Protein AF-A0A6P1XYP9-F1 (afdb_monomer)

Mean predicted aligned error: 11.12 Å

Secondary structure (DSSP, 8-state):
-HHHHHHHHHHHHHHHHHHHHHHHHHHHHHHHHHHHHHHHHHHHHHHHHHHHHHHHHHHHHHHHHHHHHHHHTTTTT-S-HHHHHHHHHHHHHHHHHHHHHHHHHHHT----SSS-TT-EEEEEHHHHTS-PPP-EEEE-TTT--EEEE-SS---GGGEEEEEHHHHHHH-GGGGGGGGPPTTEEEEEETTEEEEEE----

Structure (mmCIF, N/CA/C/O backbone):
data_AF-A0A6P1XYP9-F1
#
_entry.id   AF-A0A6P1XYP9-F1
#
loop_
_atom_site.group_PDB
_atom_site.id
_atom_site.type_symbol
_atom_site.label_atom_id
_atom_site.label_alt_id
_atom_site.label_comp_id
_atom_site.label_asym_id
_atom_site.label_entity_id
_atom_site.label_seq_id
_atom_site.pdbx_PDB_ins_code
_atom_site.Cartn_x
_atom_site.Cartn_y
_atom_site.Cartn_z
_atom_site.occupancy
_atom_site.B_iso_or_equiv
_atom_site.auth_seq_id
_atom_site.auth_comp_id
_atom_site.auth_asym_id
_atom_site.auth_atom_id
_atom_site.pdbx_PDB_model_num
ATOM 1 N N . MET A 1 1 ? 52.620 0.095 -45.848 1.00 50.47 1 MET A N 1
ATOM 2 C CA . MET A 1 1 ? 52.666 0.455 -44.409 1.00 50.47 1 MET A CA 1
ATOM 3 C C . MET A 1 1 ? 51.327 0.996 -43.866 1.00 50.47 1 MET A C 1
ATOM 5 O O . MET A 1 1 ? 51.150 1.053 -42.660 1.00 50.47 1 MET A O 1
ATOM 9 N N . THR A 1 2 ? 50.343 1.324 -44.714 1.00 50.78 2 THR A N 1
ATOM 10 C CA . THR A 1 2 ? 49.074 1.978 -44.318 1.00 50.78 2 THR A CA 1
ATOM 11 C C . THR A 1 2 ? 47.997 1.021 -43.772 1.00 50.78 2 THR A C 1
ATOM 13 O O . THR A 1 2 ? 47.199 1.398 -42.918 1.00 50.78 2 THR A O 1
ATOM 16 N N . ILE A 1 3 ? 47.996 -0.247 -44.204 1.00 53.41 3 ILE A N 1
ATOM 17 C CA . ILE A 1 3 ? 46.978 -1.250 -43.816 1.00 53.41 3 ILE A CA 1
ATOM 18 C C . ILE A 1 3 ? 47.150 -1.706 -42.353 1.00 53.41 3 ILE A C 1
ATOM 20 O O . ILE A 1 3 ? 46.168 -1.962 -41.654 1.00 53.41 3 ILE A O 1
ATOM 24 N N . LEU A 1 4 ? 48.394 -1.757 -41.862 1.00 49.75 4 LEU A N 1
ATOM 25 C CA . LEU A 1 4 ? 48.710 -2.166 -40.489 1.00 49.75 4 LEU A CA 1
ATOM 26 C C . LEU A 1 4 ? 48.271 -1.113 -39.455 1.00 49.75 4 LEU A C 1
ATOM 28 O O . LEU A 1 4 ? 47.654 -1.481 -38.457 1.00 49.75 4 LEU A O 1
ATOM 32 N N . CYS A 1 5 ? 48.470 0.185 -39.725 1.00 51.75 5 CYS A N 1
ATOM 33 C CA . CYS A 1 5 ? 48.006 1.264 -38.838 1.00 51.75 5 CYS A CA 1
ATOM 34 C C . CYS A 1 5 ? 46.479 1.291 -38.676 1.00 51.75 5 CYS A C 1
ATOM 36 O O . CYS A 1 5 ? 45.977 1.453 -37.563 1.00 51.75 5 CYS A O 1
ATOM 38 N N . ASN A 1 6 ? 45.725 1.066 -39.758 1.00 53.97 6 ASN A N 1
ATOM 39 C CA . ASN A 1 6 ? 44.259 1.086 -39.701 1.00 53.97 6 ASN A CA 1
ATOM 40 C C . ASN A 1 6 ? 43.683 -0.075 -38.873 1.00 53.97 6 ASN A C 1
ATOM 42 O O . ASN A 1 6 ? 42.698 0.094 -38.152 1.00 53.97 6 ASN A O 1
ATOM 46 N N . LYS A 1 7 ? 44.320 -1.252 -38.920 1.00 58.91 7 LYS A N 1
ATOM 47 C CA . LYS A 1 7 ? 43.884 -2.433 -38.159 1.00 58.91 7 LYS A CA 1
ATOM 48 C C . LYS A 1 7 ? 44.167 -2.292 -36.657 1.00 58.91 7 LYS A C 1
ATOM 50 O O . LYS A 1 7 ? 43.351 -2.717 -35.843 1.00 58.91 7 LYS A O 1
ATOM 55 N N . VAL A 1 8 ? 45.284 -1.654 -36.294 1.00 61.34 8 VAL A N 1
ATOM 56 C CA . VAL A 1 8 ? 45.651 -1.361 -34.895 1.00 61.34 8 VAL A CA 1
ATOM 57 C C . VAL A 1 8 ? 44.737 -0.286 -34.294 1.00 61.34 8 VAL A C 1
ATOM 59 O O . VAL A 1 8 ? 44.255 -0.457 -33.177 1.00 61.34 8 VAL A O 1
ATOM 62 N N . SER A 1 9 ? 44.416 0.768 -35.052 1.00 63.53 9 SER A N 1
ATOM 63 C CA . SER A 1 9 ? 43.477 1.817 -34.623 1.00 63.53 9 SER A CA 1
ATOM 64 C C . SER A 1 9 ? 42.073 1.263 -34.342 1.00 63.53 9 SER A C 1
ATOM 66 O O . SER A 1 9 ? 41.508 1.502 -33.273 1.00 63.53 9 SER A O 1
ATOM 68 N N . LYS A 1 10 ? 41.542 0.426 -35.245 1.00 63.94 10 LYS A N 1
ATOM 69 C CA . LYS A 1 10 ? 40.215 -0.191 -35.091 1.00 63.94 10 LYS A CA 1
ATOM 70 C C . LYS A 1 10 ? 40.142 -1.132 -33.879 1.00 63.94 10 LYS A C 1
ATOM 72 O O . LYS A 1 10 ? 39.214 -1.034 -33.087 1.00 63.94 10 LYS A O 1
ATOM 77 N N . LYS A 1 11 ? 41.179 -1.952 -33.657 1.00 70.62 11 LYS A N 1
ATOM 78 C CA . LYS A 1 11 ? 41.275 -2.845 -32.486 1.00 70.62 11 LYS A CA 1
ATOM 79 C C . LYS A 1 11 ? 41.291 -2.078 -31.154 1.00 70.62 11 LYS A C 1
ATOM 81 O O . LYS A 1 11 ? 40.675 -2.521 -30.188 1.00 70.62 11 LYS A O 1
ATOM 86 N N . ASN A 1 12 ? 41.964 -0.928 -31.103 1.00 66.50 12 ASN A N 1
ATOM 87 C CA . ASN A 1 12 ? 42.017 -0.087 -29.904 1.00 66.50 12 ASN A CA 1
ATOM 88 C C . ASN A 1 12 ? 40.685 0.635 -29.632 1.00 66.50 12 ASN A C 1
ATOM 90 O O . ASN A 1 12 ? 40.291 0.770 -28.473 1.00 66.50 12 ASN A O 1
ATOM 94 N N . LEU A 1 13 ? 39.969 1.053 -30.682 1.00 66.19 13 LEU A N 1
ATOM 95 C CA . LEU A 1 13 ? 38.613 1.605 -30.578 1.00 66.19 13 LEU A CA 1
ATOM 96 C C . LEU A 1 13 ? 37.616 0.562 -30.054 1.00 66.19 13 LEU A C 1
ATOM 98 O O . LEU A 1 13 ? 36.849 0.860 -29.139 1.00 66.19 13 LEU A O 1
ATOM 102 N N . ASP A 1 14 ? 37.677 -0.668 -30.565 1.00 72.19 14 ASP A N 1
ATOM 103 C CA . ASP A 1 14 ? 36.807 -1.766 -30.130 1.00 72.19 14 ASP A CA 1
ATOM 104 C C . ASP A 1 14 ? 37.090 -2.177 -28.673 1.00 72.19 14 ASP A C 1
ATOM 106 O O . ASP A 1 14 ? 36.162 -2.393 -27.891 1.00 72.19 14 ASP A O 1
ATOM 110 N N . ALA A 1 15 ? 38.364 -2.206 -28.264 1.00 68.62 15 ALA A N 1
ATOM 111 C CA . ALA A 1 15 ? 38.761 -2.481 -26.882 1.00 68.62 15 ALA A CA 1
ATOM 112 C C . ALA A 1 15 ? 38.300 -1.382 -25.909 1.00 68.62 15 ALA A C 1
ATOM 114 O O . ALA A 1 15 ? 37.761 -1.695 -24.847 1.00 68.62 15 ALA A O 1
ATOM 115 N N . ARG A 1 16 ? 38.440 -0.103 -26.289 1.00 63.28 16 ARG A N 1
ATOM 116 C CA . ARG A 1 16 ? 37.972 1.043 -25.489 1.00 63.28 16 ARG A CA 1
ATOM 117 C C . ARG A 1 16 ? 36.443 1.084 -25.391 1.00 63.28 16 ARG A C 1
ATOM 119 O O . ARG A 1 16 ? 35.897 1.407 -24.340 1.00 63.28 16 ARG A O 1
ATOM 126 N N . LYS A 1 17 ? 35.732 0.717 -26.462 1.00 62.69 17 LYS A N 1
ATOM 127 C CA . LYS A 1 17 ? 34.270 0.579 -26.445 1.00 62.69 17 LYS A CA 1
ATOM 128 C C . LYS A 1 17 ? 33.840 -0.535 -25.488 1.00 62.69 17 LYS A C 1
ATOM 130 O O . LYS A 1 17 ? 32.949 -0.316 -24.675 1.00 62.69 17 LYS A O 1
ATOM 135 N N . LYS A 1 18 ? 34.514 -1.688 -25.521 1.00 66.44 18 LYS A N 1
ATOM 136 C CA . LYS A 1 18 ? 34.225 -2.825 -24.635 1.00 66.44 18 LYS A CA 1
ATOM 137 C C . LYS A 1 18 ? 34.507 -2.514 -23.161 1.00 66.44 18 LYS A C 1
ATOM 139 O O . LYS A 1 18 ? 33.677 -2.842 -22.322 1.00 66.44 18 LYS A O 1
ATOM 144 N N . SER A 1 19 ? 35.608 -1.824 -22.847 1.00 61.50 19 SER A N 1
ATOM 145 C CA . SER A 1 19 ? 35.910 -1.398 -21.471 1.00 61.50 19 SER A CA 1
ATOM 146 C C . SER A 1 19 ? 34.909 -0.371 -20.938 1.00 61.50 19 SER A C 1
ATOM 148 O O . SER A 1 19 ? 34.538 -0.426 -19.771 1.00 61.50 19 SER A O 1
ATOM 150 N N . ASN A 1 20 ? 34.447 0.555 -21.786 1.00 59.06 20 ASN A N 1
ATOM 151 C CA . ASN A 1 20 ? 33.443 1.547 -21.399 1.00 59.06 20 ASN A CA 1
ATOM 152 C C . ASN A 1 20 ? 32.071 0.908 -21.161 1.00 59.06 20 ASN A C 1
ATOM 154 O O . ASN A 1 20 ? 31.405 1.272 -20.198 1.00 59.06 20 ASN A O 1
ATOM 158 N N . ILE A 1 21 ? 31.669 -0.055 -21.996 1.00 67.12 21 ILE A N 1
ATOM 159 C CA . ILE A 1 21 ? 30.446 -0.844 -21.790 1.00 67.12 21 ILE A CA 1
ATOM 160 C C . ILE A 1 21 ? 30.542 -1.608 -20.467 1.00 67.12 21 ILE A C 1
ATOM 162 O O . ILE A 1 21 ? 29.691 -1.424 -19.610 1.00 67.12 21 ILE A O 1
ATOM 166 N N . GLN A 1 22 ? 31.638 -2.333 -20.235 1.00 61.81 22 GLN A N 1
ATOM 167 C CA . GLN A 1 22 ? 31.838 -3.104 -19.006 1.00 61.81 22 GLN A CA 1
ATOM 168 C C . GLN A 1 22 ? 31.819 -2.227 -17.741 1.00 61.81 22 GLN A C 1
ATOM 170 O O . GLN A 1 22 ? 31.184 -2.588 -16.757 1.00 61.81 22 GLN A O 1
ATOM 175 N N . LYS A 1 23 ? 32.432 -1.037 -17.790 1.00 55.78 23 LYS A N 1
ATOM 176 C CA . LYS A 1 23 ? 32.408 -0.071 -16.680 1.00 55.78 23 LYS A CA 1
ATOM 177 C C . LYS A 1 23 ? 31.020 0.542 -16.452 1.00 55.78 23 LYS A C 1
ATOM 179 O O . LYS A 1 23 ? 30.660 0.845 -15.320 1.00 55.78 23 LYS A O 1
ATOM 184 N N . THR A 1 24 ? 30.247 0.736 -17.520 1.00 60.09 24 THR A N 1
ATOM 185 C CA . THR A 1 24 ? 28.865 1.233 -17.436 1.00 60.09 24 THR A CA 1
ATOM 186 C C . THR A 1 24 ? 27.935 0.150 -16.889 1.00 60.09 24 THR A C 1
ATOM 188 O O . THR A 1 24 ? 27.079 0.440 -16.058 1.00 60.09 24 THR A O 1
ATOM 191 N N . ASP A 1 25 ? 28.135 -1.103 -17.291 1.00 61.47 25 ASP A N 1
ATOM 192 C CA . ASP A 1 25 ? 27.368 -2.245 -16.801 1.00 61.47 25 ASP A CA 1
ATOM 193 C C . ASP A 1 25 ? 27.624 -2.478 -15.309 1.00 61.47 25 ASP A C 1
ATOM 195 O O . ASP A 1 25 ? 26.664 -2.574 -14.553 1.00 61.47 25 ASP A O 1
ATOM 199 N N . GLU A 1 26 ? 28.883 -2.438 -14.864 1.00 60.81 26 GLU A N 1
ATOM 200 C CA . GLU A 1 26 ? 29.267 -2.569 -13.451 1.00 60.81 26 GLU A CA 1
ATOM 201 C C . GLU A 1 26 ? 28.709 -1.420 -12.592 1.00 60.81 26 GLU A C 1
ATOM 203 O O . GLU A 1 26 ? 28.069 -1.674 -11.574 1.00 60.81 26 GLU A O 1
ATOM 208 N N . PHE A 1 27 ? 28.814 -0.165 -13.056 1.00 59.25 27 PHE A N 1
ATOM 209 C CA . PHE A 1 27 ? 28.214 0.989 -12.372 1.00 59.25 27 PHE A CA 1
ATOM 210 C C . PHE A 1 27 ? 26.682 0.905 -12.313 1.00 59.25 27 PHE A C 1
ATOM 212 O O . PHE A 1 27 ? 26.071 1.239 -11.300 1.00 59.25 27 PHE A O 1
ATOM 219 N N . THR A 1 28 ? 26.018 0.468 -13.387 1.00 69.75 28 THR A N 1
ATOM 220 C CA . THR A 1 28 ? 24.557 0.301 -13.349 1.00 69.75 28 THR A CA 1
ATOM 221 C C . THR A 1 28 ? 24.139 -0.872 -12.470 1.00 69.75 28 THR A C 1
ATOM 223 O O . THR A 1 28 ? 23.118 -0.763 -11.801 1.00 69.75 28 THR A O 1
ATOM 226 N N . HIS A 1 29 ? 24.920 -1.951 -12.417 1.00 67.62 29 HIS A N 1
ATOM 227 C CA . HIS A 1 29 ? 24.644 -3.108 -11.571 1.00 67.62 29 HIS A CA 1
ATOM 228 C C . HIS A 1 29 ? 24.763 -2.767 -10.082 1.00 67.62 29 HIS A C 1
ATOM 230 O O . HIS A 1 29 ? 23.820 -3.013 -9.334 1.00 67.62 29 HIS A O 1
ATOM 236 N N . GLU A 1 30 ? 25.847 -2.095 -9.679 1.00 71.94 30 GLU A N 1
ATOM 237 C CA . GLU A 1 30 ? 26.051 -1.625 -8.302 1.00 71.94 30 GLU A CA 1
ATOM 238 C C . GLU A 1 30 ? 24.914 -0.692 -7.854 1.00 71.94 30 GLU A C 1
ATOM 240 O O . GLU A 1 30 ? 24.346 -0.847 -6.772 1.00 71.94 30 GLU A O 1
ATOM 245 N N . ASN A 1 31 ? 24.490 0.229 -8.725 1.00 80.50 31 ASN A N 1
ATOM 246 C CA . ASN A 1 31 ? 23.363 1.112 -8.427 1.00 80.50 31 ASN A CA 1
ATOM 247 C C . ASN A 1 31 ? 22.037 0.347 -8.273 1.00 80.50 31 ASN A C 1
ATOM 249 O O . ASN A 1 31 ? 21.258 0.659 -7.373 1.00 80.50 31 ASN A O 1
ATOM 253 N N . ILE A 1 32 ? 21.769 -0.664 -9.107 1.00 87.12 32 ILE A N 1
ATOM 254 C CA . ILE A 1 32 ? 20.546 -1.482 -9.017 1.00 87.12 32 ILE A CA 1
ATOM 255 C C . ILE A 1 32 ? 20.485 -2.238 -7.692 1.00 87.12 32 ILE A C 1
ATOM 257 O O . ILE A 1 32 ? 19.435 -2.239 -7.048 1.00 87.12 32 ILE A O 1
ATOM 261 N N . GLU A 1 33 ? 21.594 -2.836 -7.255 1.00 88.44 33 GLU A N 1
ATOM 262 C CA . GLU A 1 33 ? 21.660 -3.532 -5.967 1.00 88.44 33 GLU A CA 1
ATOM 263 C C . GLU A 1 33 ? 21.360 -2.588 -4.796 1.00 88.44 33 GLU A C 1
ATOM 265 O O . GLU A 1 33 ? 20.615 -2.949 -3.879 1.00 88.44 33 GLU A O 1
ATOM 270 N N . ILE A 1 34 ? 21.864 -1.349 -4.850 1.00 89.75 34 ILE A N 1
ATOM 271 C CA . ILE A 1 34 ? 21.567 -0.317 -3.849 1.00 89.75 34 ILE A CA 1
ATOM 272 C C . ILE A 1 34 ? 20.070 0.009 -3.838 1.00 89.75 34 ILE A C 1
ATOM 274 O O . ILE A 1 34 ? 19.458 0.011 -2.764 1.00 89.75 34 ILE A O 1
ATOM 278 N N . TYR A 1 35 ? 19.456 0.247 -5.002 1.00 90.94 35 TYR A N 1
ATOM 279 C CA . TYR A 1 35 ? 18.014 0.505 -5.091 1.00 90.94 35 TYR A CA 1
ATOM 280 C C . TYR A 1 35 ? 17.194 -0.683 -4.590 1.00 90.94 35 TYR A C 1
ATOM 282 O O . TYR A 1 35 ? 16.218 -0.487 -3.866 1.00 90.94 35 TYR A O 1
ATOM 290 N N . GLU A 1 36 ? 17.591 -1.914 -4.910 1.00 93.19 36 GLU A N 1
ATOM 291 C CA . GLU A 1 36 ? 16.907 -3.121 -4.453 1.00 93.19 36 GLU A CA 1
ATOM 292 C C . GLU A 1 36 ? 17.000 -3.272 -2.929 1.00 93.19 36 GLU A C 1
ATOM 294 O O . GLU A 1 36 ? 15.995 -3.538 -2.255 1.00 93.19 36 GLU A O 1
ATOM 299 N N . MET A 1 37 ? 18.189 -3.066 -2.359 1.00 93.25 37 MET A N 1
ATOM 300 C CA . MET A 1 37 ? 18.405 -3.094 -0.915 1.00 93.25 37 MET A CA 1
ATOM 301 C C . MET A 1 37 ? 17.562 -2.023 -0.215 1.00 93.25 37 MET A C 1
ATOM 303 O O . MET A 1 37 ? 16.872 -2.314 0.770 1.00 93.25 37 MET A O 1
ATOM 307 N N . LEU A 1 38 ? 17.578 -0.795 -0.739 1.00 94.44 38 LEU A N 1
ATOM 308 C CA . LEU A 1 38 ? 16.847 0.337 -0.182 1.00 94.44 38 LEU A CA 1
ATOM 309 C C . LEU A 1 38 ? 15.332 0.112 -0.278 1.00 94.44 38 LEU A C 1
ATOM 311 O O . LEU A 1 38 ? 14.632 0.278 0.725 1.00 94.44 38 LEU A O 1
ATOM 315 N N . LEU A 1 39 ? 14.836 -0.380 -1.418 1.00 94.94 39 LEU A N 1
ATOM 316 C CA . LEU A 1 39 ? 13.426 -0.715 -1.629 1.00 94.94 39 LEU A CA 1
ATOM 317 C C . LEU A 1 39 ? 12.940 -1.744 -0.618 1.00 94.94 39 LEU A C 1
ATOM 319 O O . LEU A 1 39 ? 11.910 -1.559 0.032 1.00 94.94 39 LEU A O 1
ATOM 323 N N . ASN A 1 40 ? 13.689 -2.831 -0.454 1.00 95.69 40 ASN A N 1
ATOM 324 C CA . ASN A 1 40 ? 13.320 -3.900 0.462 1.00 95.69 40 ASN A CA 1
ATOM 325 C C . ASN A 1 40 ? 13.357 -3.449 1.929 1.00 95.69 40 ASN A C 1
ATOM 327 O O . ASN A 1 40 ? 12.489 -3.852 2.713 1.00 95.69 40 ASN A O 1
ATOM 331 N N . ASN A 1 41 ? 14.311 -2.594 2.308 1.00 95.06 41 ASN A N 1
ATOM 332 C CA . ASN A 1 41 ? 14.379 -2.029 3.654 1.00 95.06 41 ASN A CA 1
ATOM 333 C C . ASN A 1 41 ? 13.191 -1.093 3.933 1.00 95.06 41 ASN A C 1
ATOM 335 O O . ASN A 1 41 ? 12.470 -1.281 4.918 1.00 95.06 41 ASN A O 1
ATOM 339 N N . LEU A 1 42 ? 12.909 -0.153 3.024 1.00 94.12 42 LEU A N 1
ATOM 340 C CA . LEU A 1 42 ? 11.749 0.735 3.132 1.00 94.12 42 LEU A CA 1
ATOM 341 C C . LEU A 1 42 ? 10.439 -0.051 3.169 1.00 94.12 42 LEU A C 1
ATOM 343 O O . LEU A 1 42 ? 9.585 0.213 4.012 1.00 94.12 42 LEU A O 1
ATOM 347 N N . TRP A 1 43 ? 10.294 -1.067 2.322 1.00 94.31 43 TRP A N 1
ATOM 348 C CA . TRP A 1 43 ? 9.124 -1.939 2.300 1.00 94.31 43 TRP A CA 1
ATOM 349 C C . TRP A 1 43 ? 8.918 -2.675 3.630 1.00 94.31 43 TRP A C 1
ATOM 351 O O . TRP A 1 43 ? 7.793 -2.767 4.130 1.00 94.31 43 TRP A O 1
ATOM 361 N N . LYS A 1 44 ? 9.997 -3.180 4.242 1.00 94.12 44 LYS A N 1
ATOM 362 C CA . LYS A 1 44 ? 9.951 -3.810 5.569 1.00 94.12 44 LYS A CA 1
ATOM 363 C C . LYS A 1 44 ? 9.532 -2.807 6.644 1.00 94.12 44 LYS A C 1
ATOM 365 O O . LYS A 1 44 ? 8.684 -3.138 7.472 1.00 94.12 44 LYS A O 1
ATOM 370 N N . ASN A 1 45 ? 10.084 -1.596 6.626 1.00 90.94 45 ASN A N 1
ATOM 371 C CA . ASN A 1 45 ? 9.731 -0.537 7.574 1.00 90.94 45 ASN A CA 1
ATOM 372 C C . ASN A 1 45 ? 8.266 -0.132 7.433 1.00 90.94 45 ASN A C 1
ATOM 374 O O . ASN A 1 45 ? 7.522 -0.198 8.408 1.00 90.94 45 ASN A O 1
ATOM 378 N N . LYS A 1 46 ? 7.820 0.131 6.205 1.00 90.31 46 LYS A N 1
ATOM 379 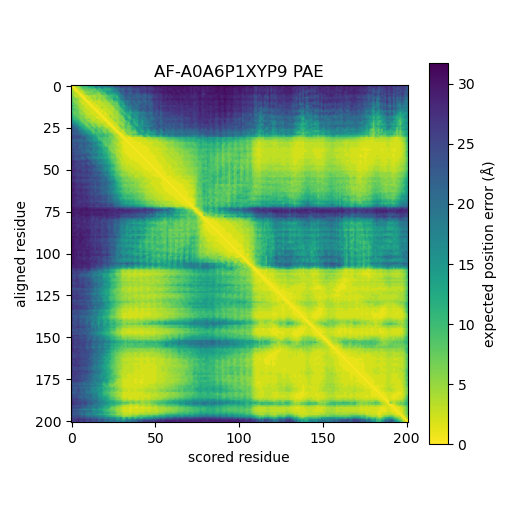C CA . LYS A 1 46 ? 6.440 0.514 5.906 1.00 90.31 46 LYS A CA 1
ATOM 380 C C . LYS A 1 46 ? 5.433 -0.556 6.317 1.00 90.31 46 LYS A C 1
ATOM 382 O O . LYS A 1 46 ? 4.376 -0.240 6.852 1.00 90.31 46 LYS A O 1
ATOM 387 N N . LYS A 1 47 ? 5.764 -1.838 6.127 1.00 91.38 47 LYS A N 1
ATOM 388 C CA . LYS A 1 47 ? 4.952 -2.954 6.636 1.00 91.38 47 LYS A CA 1
ATOM 389 C C . LYS A 1 47 ? 4.825 -2.939 8.157 1.00 91.38 47 LYS A C 1
ATOM 391 O O . LYS A 1 47 ? 3.731 -3.194 8.651 1.00 91.38 47 LYS A O 1
ATOM 396 N N . ARG A 1 48 ? 5.915 -2.666 8.886 1.00 87.69 48 ARG A N 1
ATOM 397 C CA . ARG A 1 48 ? 5.886 -2.554 10.354 1.00 87.69 48 ARG A CA 1
ATOM 398 C C . ARG A 1 48 ? 5.019 -1.382 10.794 1.00 87.69 48 ARG A C 1
ATOM 400 O O . ARG A 1 48 ? 4.140 -1.585 11.616 1.00 87.69 48 ARG A O 1
ATOM 407 N N . GLU A 1 49 ? 5.202 -0.208 10.195 1.00 85.88 49 GLU A N 1
ATOM 408 C CA . GLU A 1 49 ? 4.377 0.978 10.465 1.00 85.88 49 GLU A CA 1
ATOM 409 C C . GLU A 1 49 ? 2.888 0.697 10.231 1.00 85.88 49 GLU A C 1
ATOM 411 O O . GLU A 1 49 ? 2.056 0.944 11.100 1.00 85.88 49 GLU A O 1
ATOM 416 N N . TYR A 1 50 ? 2.551 0.113 9.080 1.00 85.94 50 TYR A N 1
ATOM 417 C CA . TYR A 1 50 ? 1.171 -0.211 8.727 1.00 85.94 50 TYR A CA 1
ATOM 418 C C . TYR A 1 50 ? 0.560 -1.281 9.639 1.00 85.94 50 TYR A C 1
ATOM 420 O O . TYR A 1 50 ? -0.621 -1.211 9.977 1.00 85.94 50 TYR A O 1
ATOM 428 N N . PHE A 1 51 ? 1.352 -2.273 10.055 1.00 86.06 51 PHE A N 1
ATOM 429 C CA . PHE A 1 51 ? 0.917 -3.268 11.031 1.00 86.06 51 PHE A CA 1
ATOM 430 C C . PHE A 1 51 ? 0.646 -2.625 12.394 1.00 86.06 51 PHE A C 1
ATOM 432 O O . PHE A 1 51 ? -0.435 -2.829 12.943 1.00 86.06 51 PHE A O 1
ATOM 439 N N . SER A 1 52 ? 1.572 -1.803 12.898 1.00 80.81 52 SER A N 1
ATOM 440 C CA . SER A 1 52 ? 1.400 -1.062 14.151 1.00 80.81 52 SER A CA 1
ATOM 441 C C . SER A 1 52 ? 0.145 -0.194 14.122 1.00 80.81 52 SER A C 1
ATOM 443 O O . SER A 1 52 ? -0.630 -0.220 15.073 1.00 80.81 52 SER A O 1
ATOM 445 N N . TYR A 1 53 ? -0.108 0.49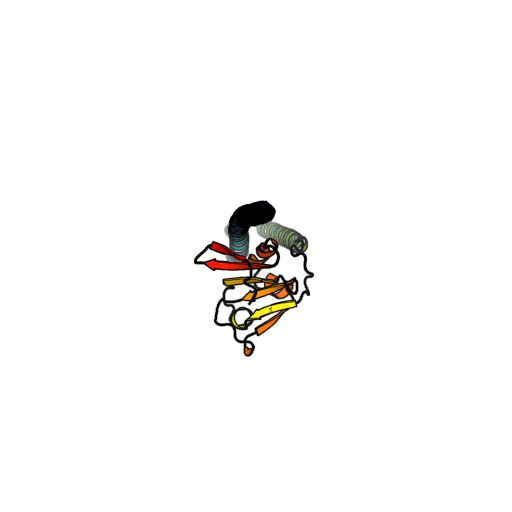2 13.005 1.00 81.06 53 TYR A N 1
ATOM 446 C CA . TYR A 1 53 ? -1.323 1.280 12.801 1.00 81.06 53 TYR A CA 1
ATOM 447 C C . TYR A 1 53 ? -2.606 0.433 12.854 1.00 81.06 53 TYR A C 1
ATOM 449 O O . TYR A 1 53 ? -3.578 0.795 13.519 1.00 81.06 53 TYR A O 1
ATOM 457 N N . LYS A 1 54 ? -2.627 -0.728 12.190 1.00 80.50 54 LYS A N 1
ATOM 458 C CA . LYS A 1 54 ? -3.793 -1.620 12.258 1.00 80.50 54 LYS A CA 1
ATOM 459 C C . LYS A 1 54 ? -4.034 -2.131 13.673 1.00 80.50 54 LYS A C 1
ATOM 461 O O . LYS A 1 54 ? -5.177 -2.153 14.115 1.00 80.50 54 LYS A O 1
ATOM 466 N N . VAL A 1 55 ? -2.978 -2.515 14.388 1.00 81.50 55 VAL A N 1
ATOM 467 C CA . VAL A 1 55 ? -3.080 -2.990 15.775 1.00 81.50 55 VAL A CA 1
ATOM 468 C C . VAL A 1 55 ? -3.573 -1.883 16.704 1.00 81.50 55 VAL A C 1
ATOM 470 O O . VAL A 1 55 ? -4.444 -2.144 17.531 1.00 81.50 55 VAL A O 1
ATOM 473 N N . SER A 1 56 ? -3.0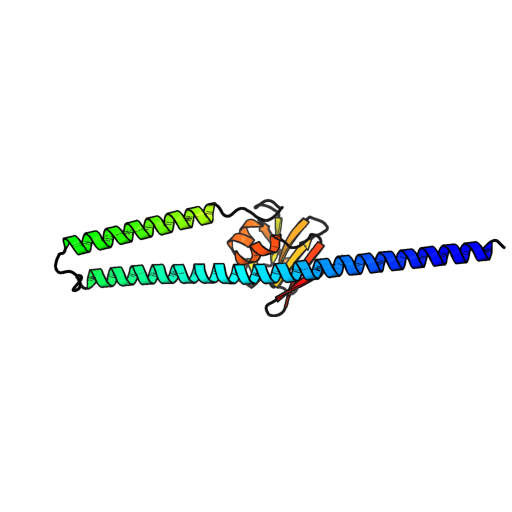91 -0.646 16.547 1.00 77.00 56 SER A N 1
ATOM 474 C CA . SER A 1 56 ? -3.526 0.467 17.396 1.00 77.00 56 SER A CA 1
ATOM 475 C C . SER A 1 56 ? -5.025 0.741 17.279 1.00 77.00 56 SER A C 1
ATOM 477 O O . SER A 1 56 ? -5.657 1.023 18.291 1.00 77.00 56 SER A O 1
ATOM 479 N N . ILE A 1 57 ? -5.622 0.579 16.091 1.00 78.75 57 ILE A N 1
ATOM 480 C CA . ILE A 1 57 ? -7.080 0.707 15.916 1.00 78.75 57 ILE A CA 1
ATOM 481 C C . ILE A 1 57 ? -7.827 -0.329 16.763 1.00 78.75 57 ILE A C 1
ATOM 483 O O . ILE A 1 57 ? -8.760 0.023 17.481 1.00 78.75 57 ILE A O 1
ATOM 487 N N . TYR A 1 58 ? -7.406 -1.596 16.731 1.00 82.00 58 TYR A N 1
ATOM 488 C CA . TYR A 1 58 ? -8.050 -2.638 17.535 1.00 82.00 58 TYR A CA 1
ATOM 489 C C . TYR A 1 58 ? -7.889 -2.390 19.037 1.00 82.00 58 TYR A C 1
ATOM 491 O O . TYR A 1 58 ? -8.845 -2.579 19.785 1.00 82.00 58 TYR A O 1
ATOM 499 N N . LEU A 1 59 ? -6.720 -1.918 19.482 1.00 78.25 59 LEU A N 1
ATOM 500 C CA . LEU A 1 59 ? -6.498 -1.549 20.884 1.00 78.25 59 LEU A CA 1
ATOM 501 C C . LEU A 1 59 ? -7.418 -0.405 21.325 1.00 78.25 59 LEU A C 1
ATOM 503 O O . LEU A 1 59 ? -7.980 -0.474 22.415 1.00 78.25 59 LEU A O 1
ATOM 507 N N . ILE A 1 60 ? -7.627 0.599 20.469 1.00 81.31 60 ILE A N 1
ATOM 508 C CA . ILE A 1 60 ? -8.573 1.696 20.720 1.00 81.31 60 ILE A CA 1
ATOM 509 C C . ILE A 1 60 ? -10.006 1.160 20.849 1.00 81.31 60 ILE A C 1
ATOM 511 O O . ILE A 1 60 ? -10.718 1.528 21.780 1.00 81.31 60 ILE A O 1
ATOM 515 N N . VAL A 1 61 ? -10.430 0.255 19.965 1.00 83.44 61 VAL A N 1
ATOM 516 C CA . VAL A 1 61 ? -11.776 -0.342 20.023 1.00 83.44 61 VAL A CA 1
ATOM 517 C C . VAL A 1 61 ? -11.963 -1.176 21.292 1.00 83.44 61 VAL A C 1
ATOM 519 O O . VAL A 1 61 ? -12.963 -1.014 21.988 1.00 83.44 61 VAL A O 1
ATOM 522 N N . ILE A 1 62 ? -10.993 -2.028 21.638 1.00 83.50 62 ILE A N 1
ATOM 523 C CA . ILE A 1 62 ? -11.013 -2.825 22.876 1.00 83.50 62 ILE A CA 1
ATOM 524 C C . ILE A 1 62 ? -11.095 -1.907 24.095 1.00 83.50 62 ILE A C 1
ATOM 526 O O . ILE A 1 62 ? -11.898 -2.143 24.996 1.00 83.50 62 ILE A O 1
ATOM 530 N N . TYR A 1 63 ? -10.305 -0.838 24.105 1.00 81.94 63 TYR A N 1
ATOM 531 C CA . TYR A 1 63 ? -10.319 0.164 25.159 1.00 81.94 63 TYR A CA 1
ATOM 532 C C . TYR A 1 63 ? -11.710 0.805 25.329 1.00 81.94 63 TYR A C 1
ATOM 534 O O . TYR A 1 63 ? -12.209 0.911 26.452 1.00 81.94 63 TYR A O 1
ATOM 542 N N . VAL A 1 64 ? -12.380 1.174 24.233 1.00 81.62 64 VAL A N 1
ATOM 543 C CA . VAL A 1 64 ? -13.752 1.713 24.271 1.00 81.62 64 VAL A CA 1
ATOM 544 C C . VAL A 1 64 ? -14.741 0.677 24.818 1.00 81.62 64 VAL A C 1
ATOM 546 O O . VAL A 1 64 ? -15.544 1.007 25.689 1.00 81.62 64 VAL A O 1
ATOM 549 N N . ILE A 1 65 ? -14.653 -0.584 24.382 1.00 83.38 65 ILE A N 1
ATOM 550 C CA . ILE A 1 65 ? -15.520 -1.674 24.865 1.00 83.38 65 ILE A CA 1
ATOM 551 C C . ILE A 1 65 ? -15.350 -1.889 26.375 1.00 83.38 65 ILE A C 1
ATOM 553 O O . ILE A 1 65 ? -16.341 -1.968 27.100 1.00 83.38 65 ILE A O 1
ATOM 557 N N . LEU A 1 66 ? -14.110 -1.942 26.870 1.00 77.38 66 LEU A N 1
ATOM 558 C CA . LEU A 1 66 ? -13.820 -2.118 28.297 1.00 77.38 66 LEU A CA 1
ATOM 559 C C . LEU A 1 66 ? -14.381 -0.968 29.144 1.00 77.38 66 LEU A C 1
ATOM 561 O O . LEU A 1 66 ? -14.918 -1.212 30.225 1.00 77.38 66 LEU A O 1
ATOM 565 N N . ASN A 1 67 ? -14.325 0.269 28.642 1.00 76.25 67 ASN A N 1
ATOM 566 C CA . ASN A 1 67 ? -14.945 1.409 29.318 1.00 76.25 67 ASN A CA 1
ATOM 567 C C . ASN A 1 67 ? -16.472 1.305 29.363 1.00 76.25 67 ASN A C 1
ATOM 569 O O . ASN A 1 67 ? -17.065 1.548 30.413 1.00 76.25 67 ASN A O 1
ATOM 573 N N . ILE A 1 68 ? -17.114 0.883 28.269 1.00 78.62 68 ILE A N 1
ATOM 574 C CA . ILE A 1 68 ? -18.569 0.661 28.236 1.00 78.62 68 ILE A CA 1
ATOM 575 C C . ILE A 1 68 ? -18.972 -0.420 29.249 1.00 78.62 68 ILE A C 1
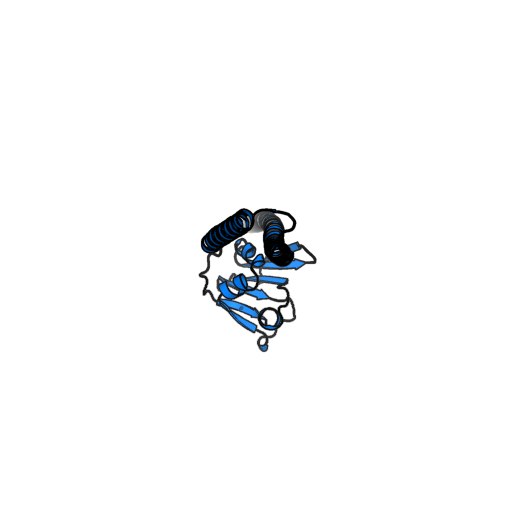ATOM 577 O O . ILE A 1 68 ? -19.931 -0.240 29.998 1.00 78.62 68 ILE A O 1
ATOM 581 N N . ILE A 1 69 ? -18.221 -1.522 29.324 1.00 79.62 69 ILE A N 1
ATOM 582 C CA . ILE A 1 69 ? -18.470 -2.599 30.293 1.00 79.62 69 ILE A CA 1
ATOM 583 C C . ILE A 1 69 ? -18.314 -2.085 31.730 1.00 79.62 69 ILE A C 1
ATOM 585 O O . ILE A 1 69 ? -19.192 -2.319 32.560 1.00 79.62 69 ILE A O 1
ATOM 589 N N . SER A 1 70 ? -17.238 -1.345 32.019 1.00 72.56 70 SER A N 1
ATOM 590 C CA . SER A 1 70 ? -17.006 -0.719 33.329 1.00 72.56 70 SER A CA 1
ATOM 591 C C . SER A 1 70 ? -18.177 0.179 33.751 1.00 72.56 70 SER A C 1
ATOM 593 O O . SER A 1 70 ? -18.633 0.128 34.897 1.00 72.56 70 SER A O 1
ATOM 595 N N . PHE A 1 71 ? -18.729 0.940 32.801 1.00 70.94 71 PHE A N 1
ATOM 596 C CA . PHE A 1 71 ? -19.905 1.780 33.010 1.00 70.94 71 PHE A CA 1
ATOM 597 C C . PHE A 1 71 ? -21.179 0.964 33.301 1.00 70.94 71 PHE A C 1
ATOM 599 O O . PHE A 1 71 ? -21.884 1.255 34.269 1.00 70.94 71 PHE A O 1
ATOM 606 N N . ILE A 1 72 ? -21.461 -0.087 32.519 1.00 73.69 72 ILE A N 1
ATOM 607 C CA . ILE A 1 72 ? -22.647 -0.952 32.696 1.00 73.69 72 ILE A CA 1
ATOM 608 C C . ILE A 1 72 ? -22.614 -1.682 34.042 1.00 73.69 72 ILE A C 1
ATOM 610 O O . ILE A 1 72 ? -23.636 -1.772 34.724 1.00 73.69 72 ILE A O 1
ATOM 614 N N . LEU A 1 73 ? -21.437 -2.138 34.475 1.00 74.62 73 LEU A N 1
ATOM 615 C CA . LEU A 1 73 ? -21.235 -2.785 35.776 1.00 74.62 73 LEU A CA 1
ATOM 616 C C . LEU A 1 73 ? -21.328 -1.799 36.962 1.00 74.62 73 LEU A C 1
ATOM 618 O O . LEU A 1 73 ? -20.967 -2.145 38.088 1.00 74.62 73 LEU A O 1
ATOM 622 N N . LYS A 1 74 ? -21.829 -0.574 36.723 1.00 66.56 74 LYS A N 1
ATOM 623 C CA . LYS A 1 74 ? -21.997 0.528 37.685 1.00 66.56 74 LYS A CA 1
ATOM 624 C C . LYS A 1 74 ? -20.707 0.925 38.400 1.00 66.56 74 LYS A C 1
ATOM 626 O O . LYS A 1 74 ? -20.777 1.538 39.461 1.00 66.56 74 LYS A O 1
ATOM 631 N N . GLY A 1 75 ? -19.546 0.583 37.841 1.00 60.62 75 GLY A N 1
ATOM 632 C CA . GLY A 1 75 ? -18.263 0.872 38.457 1.00 60.62 75 GLY A CA 1
ATOM 633 C C . GLY A 1 75 ? -18.187 0.399 39.910 1.00 60.62 75 GLY A C 1
ATOM 634 O O . GLY A 1 75 ? -17.953 1.216 40.795 1.00 60.62 75 GLY A O 1
ATOM 635 N N . GLN A 1 76 ? -18.286 -0.911 40.172 1.00 58.56 76 GLN A N 1
ATOM 636 C CA . GLN A 1 76 ? -17.903 -1.481 41.482 1.00 58.56 76 GLN A CA 1
ATOM 637 C C . GLN A 1 76 ? -16.448 -1.146 41.908 1.00 58.56 76 GLN A C 1
ATOM 639 O O . GLN A 1 76 ? -16.043 -1.473 43.017 1.00 58.56 76 GLN A O 1
ATOM 644 N N . LEU A 1 77 ? -15.673 -0.463 41.056 1.00 57.28 77 LEU A N 1
ATOM 645 C CA . LEU A 1 77 ? -14.349 0.100 41.329 1.00 57.28 77 LEU A CA 1
ATOM 646 C C . LEU A 1 77 ? -14.360 1.446 42.081 1.00 57.28 77 LEU A C 1
ATOM 648 O O . LEU A 1 77 ? -13.384 1.752 42.760 1.00 57.28 77 LEU A O 1
ATOM 652 N N . PHE A 1 78 ? -15.421 2.260 41.982 1.00 57.84 78 PHE A N 1
ATOM 653 C CA . PHE A 1 78 ? -15.459 3.605 42.574 1.00 57.84 78 PHE A CA 1
ATOM 654 C C . PHE A 1 78 ? -16.741 3.828 43.381 1.00 57.84 78 PHE A C 1
ATOM 656 O O . PHE A 1 78 ? -17.837 3.890 42.836 1.00 57.84 78 PHE A O 1
ATOM 663 N N . SER A 1 79 ? -16.594 4.033 44.693 1.00 67.69 79 SER A N 1
ATOM 664 C CA . SER A 1 79 ? -17.720 4.277 45.611 1.00 67.69 79 SER A CA 1
ATOM 665 C C . SER A 1 79 ? -18.483 5.584 45.302 1.00 67.69 79 SER A C 1
ATOM 667 O O . SER A 1 79 ? -19.682 5.696 45.551 1.00 67.69 79 SER A O 1
ATOM 669 N N . ASN A 1 80 ? -17.811 6.578 44.702 1.00 78.56 80 ASN A N 1
ATOM 670 C CA . ASN A 1 80 ? -18.394 7.882 44.380 1.00 78.56 80 ASN A CA 1
ATOM 671 C C . ASN A 1 80 ? -18.692 8.033 42.875 1.00 78.56 80 ASN A C 1
ATOM 673 O O . ASN A 1 80 ? -17.784 8.040 42.040 1.00 78.56 80 ASN A O 1
ATOM 677 N N . LYS A 1 81 ? -19.971 8.259 42.546 1.00 75.00 81 LYS A N 1
ATOM 678 C CA . LYS A 1 81 ? -20.466 8.460 41.172 1.00 75.00 81 LYS A CA 1
ATOM 679 C C . LYS A 1 81 ? -19.793 9.631 40.444 1.00 75.00 81 LYS A C 1
ATOM 681 O O . LYS A 1 81 ? -19.555 9.533 39.244 1.00 75.00 81 LYS A O 1
ATOM 686 N N . ALA A 1 82 ? -19.451 10.713 41.146 1.00 77.81 82 ALA A N 1
ATOM 687 C CA . ALA A 1 82 ? -18.816 11.885 40.537 1.00 77.81 82 ALA A CA 1
ATOM 688 C C . ALA A 1 82 ? -17.404 11.572 40.013 1.00 77.81 82 ALA A C 1
ATOM 690 O O . ALA A 1 82 ? -17.041 11.992 38.916 1.00 77.81 82 ALA A O 1
ATOM 691 N N . ILE A 1 83 ? -16.634 10.770 40.757 1.00 75.62 83 ILE A N 1
ATOM 692 C CA . ILE A 1 83 ? -15.281 10.345 40.365 1.00 75.62 83 ILE A CA 1
ATOM 693 C C . ILE A 1 83 ? -15.340 9.475 39.104 1.00 75.62 83 ILE A C 1
ATOM 695 O O . ILE A 1 83 ? -14.532 9.647 38.195 1.00 75.62 83 ILE A O 1
ATOM 699 N N . CYS A 1 84 ? -16.341 8.594 39.011 1.00 72.88 84 CYS A N 1
ATOM 700 C CA . CYS A 1 84 ? -16.564 7.771 37.824 1.00 72.88 84 CYS A CA 1
ATOM 701 C C . CYS A 1 84 ? -16.836 8.625 36.570 1.00 72.88 84 CYS A C 1
ATOM 703 O O . CYS A 1 84 ? -16.266 8.367 35.509 1.00 72.88 84 CYS A O 1
ATOM 705 N N . ILE A 1 85 ? -17.658 9.674 36.685 1.00 76.12 85 ILE A N 1
ATOM 706 C CA . ILE A 1 85 ? -17.955 10.583 35.566 1.00 76.12 85 ILE A CA 1
ATOM 707 C C . ILE A 1 85 ? -16.697 11.356 35.141 1.00 76.12 85 ILE A C 1
ATOM 709 O O . ILE A 1 85 ? -16.395 11.417 33.950 1.00 76.12 85 ILE A O 1
ATOM 713 N N . LEU A 1 86 ? -15.929 11.893 36.096 1.00 81.12 86 LEU A N 1
ATOM 714 C CA . LEU A 1 86 ? -14.689 12.628 35.812 1.00 81.12 86 LEU A CA 1
ATOM 715 C C . LEU A 1 86 ? -13.630 11.754 35.125 1.00 81.12 86 LEU A C 1
ATOM 717 O O . LEU A 1 86 ? -12.981 12.207 34.185 1.00 81.12 86 LEU A O 1
ATOM 721 N N . TYR A 1 87 ? -13.490 10.495 35.545 1.00 79.88 87 TYR A N 1
ATOM 722 C CA . TYR A 1 87 ? -12.581 9.534 34.917 1.00 79.88 87 TYR A CA 1
ATOM 723 C C . TYR A 1 87 ? -12.955 9.261 33.453 1.00 79.88 87 TYR A C 1
ATOM 725 O O . TYR A 1 87 ? -12.096 9.311 32.575 1.00 79.88 87 TYR A O 1
ATOM 733 N N . ASN A 1 88 ? -14.242 9.039 33.166 1.00 75.94 88 ASN A N 1
ATOM 734 C CA . ASN A 1 88 ? -14.712 8.832 31.793 1.00 75.94 88 ASN A CA 1
ATOM 735 C C . ASN A 1 88 ? -14.502 10.079 30.920 1.00 75.94 88 ASN A C 1
ATOM 737 O O . ASN A 1 88 ? -14.034 9.959 29.788 1.00 75.94 88 ASN A O 1
ATOM 741 N N . LEU A 1 89 ? -14.780 11.276 31.451 1.00 82.25 89 LEU A N 1
ATOM 742 C CA . LEU A 1 89 ? -14.531 12.540 30.747 1.00 82.25 89 LEU A CA 1
ATOM 743 C C . LEU A 1 89 ? -13.046 12.732 30.424 1.00 82.25 89 LEU A C 1
ATOM 745 O O . LEU A 1 89 ? -12.715 13.081 29.292 1.00 82.25 89 LEU A O 1
ATOM 749 N N . TYR A 1 90 ? -12.154 12.457 31.381 1.00 85.38 90 TYR A N 1
ATOM 750 C CA . TYR A 1 90 ? -10.706 12.524 31.171 1.00 85.38 90 TYR A CA 1
ATOM 751 C C . TYR A 1 90 ? -10.265 11.635 30.005 1.00 85.38 90 TYR A C 1
ATOM 753 O O . TYR A 1 90 ? -9.568 12.089 29.097 1.00 85.38 90 TYR A O 1
ATOM 761 N N . TRP A 1 91 ? -10.726 10.385 29.984 1.00 79.69 91 TRP A N 1
ATOM 762 C CA . TRP A 1 91 ? -10.376 9.447 28.925 1.00 79.69 91 TRP A CA 1
ATOM 763 C C . TRP A 1 91 ? -10.981 9.790 27.569 1.00 79.69 91 TRP A C 1
ATOM 765 O O . TRP A 1 91 ? -10.315 9.597 26.554 1.00 79.69 91 TRP A O 1
ATOM 775 N N . MET A 1 92 ? -12.204 10.322 27.528 1.00 81.25 92 MET A N 1
ATOM 776 C CA . MET A 1 92 ? -12.794 10.820 26.284 1.00 81.25 92 MET A CA 1
ATOM 777 C C . MET A 1 92 ? -11.983 11.983 25.712 1.00 81.25 92 MET A C 1
ATOM 779 O O . MET A 1 92 ? -11.671 11.978 24.523 1.00 81.25 92 MET A O 1
ATOM 783 N N . ILE A 1 93 ? -11.595 12.946 26.551 1.00 85.75 93 ILE A N 1
ATOM 784 C CA . ILE A 1 93 ? -10.756 14.077 26.138 1.00 85.75 93 ILE A CA 1
ATOM 785 C C . ILE A 1 93 ? -9.400 13.572 25.636 1.00 85.75 93 ILE A C 1
ATOM 787 O O . ILE A 1 93 ? -8.955 13.988 24.568 1.00 85.75 93 ILE A O 1
ATOM 791 N N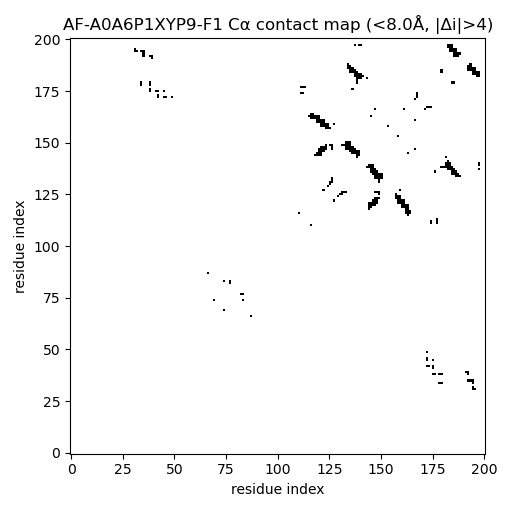 . LEU A 1 94 ? -8.769 12.633 26.348 1.00 83.31 94 LEU A N 1
ATOM 792 C CA . LEU A 1 94 ? -7.503 12.033 25.926 1.00 83.31 94 LEU A CA 1
ATOM 793 C C . LEU A 1 94 ? -7.630 11.330 24.567 1.00 83.31 94 LEU A C 1
ATOM 795 O O . LEU A 1 94 ? -6.759 11.482 23.714 1.00 83.31 94 LEU A O 1
ATOM 799 N N . LEU A 1 95 ? -8.724 10.598 24.341 1.00 81.56 95 LEU A N 1
ATOM 800 C CA . LEU A 1 95 ? -8.987 9.918 23.075 1.00 81.56 95 LEU A CA 1
ATOM 801 C C . LEU A 1 95 ? -9.173 10.917 21.926 1.00 81.56 95 LEU A C 1
ATOM 803 O O . LEU A 1 95 ? -8.597 10.731 20.858 1.00 81.56 95 LEU A O 1
ATOM 807 N N . ILE A 1 96 ? -9.928 11.996 22.152 1.00 82.19 96 ILE A N 1
ATOM 808 C CA . ILE A 1 96 ? -10.124 13.075 21.172 1.00 82.19 96 ILE A CA 1
ATOM 809 C C . ILE A 1 96 ? -8.783 13.734 20.831 1.00 82.19 96 ILE A C 1
ATOM 811 O O . ILE A 1 96 ? -8.490 13.952 19.657 1.00 82.19 96 ILE A O 1
ATOM 815 N N . LEU A 1 97 ? -7.941 14.006 21.832 1.00 82.25 97 LEU A N 1
ATOM 816 C CA . LEU A 1 97 ? -6.602 14.557 21.618 1.00 82.25 97 LEU A CA 1
ATOM 817 C C . LEU A 1 97 ? -5.727 13.603 20.799 1.00 82.25 97 LEU A C 1
ATOM 819 O O . LEU A 1 97 ? -5.124 14.035 19.820 1.00 82.25 97 LEU A O 1
ATOM 823 N N . LEU A 1 98 ? -5.712 12.310 21.136 1.00 81.06 98 LEU A N 1
ATOM 824 C CA . LEU A 1 98 ? -4.969 11.292 20.389 1.00 81.06 98 LEU A CA 1
ATOM 825 C C . LEU A 1 98 ? -5.437 11.190 18.933 1.00 81.06 98 LEU A C 1
ATOM 827 O O . LEU A 1 98 ? -4.600 11.147 18.034 1.00 81.06 98 LEU A O 1
ATOM 831 N N . ILE A 1 99 ? -6.751 11.197 18.688 1.00 78.44 99 ILE A N 1
ATOM 832 C CA . ILE A 1 99 ? -7.328 11.179 17.336 1.00 78.44 99 ILE A CA 1
ATOM 833 C C . ILE A 1 99 ? -6.937 12.445 16.567 1.00 78.44 99 ILE A C 1
ATOM 835 O O . ILE A 1 99 ? -6.514 12.347 15.420 1.00 78.44 99 ILE A O 1
ATOM 839 N N . ASN A 1 100 ? -7.015 13.623 17.187 1.00 73.81 100 ASN A N 1
ATOM 840 C CA . ASN A 1 100 ? -6.655 14.883 16.534 1.00 73.81 100 ASN A CA 1
ATOM 841 C C . ASN A 1 100 ? -5.161 14.957 16.204 1.00 73.81 100 ASN A C 1
ATOM 843 O O . ASN A 1 100 ? -4.800 15.343 15.094 1.00 73.81 100 ASN A O 1
ATOM 847 N N . THR A 1 101 ? -4.284 14.548 17.125 1.00 71.00 101 THR A N 1
ATOM 848 C CA . THR A 1 101 ? -2.842 14.455 16.857 1.00 71.00 101 THR A CA 1
ATOM 849 C C . THR A 1 101 ? -2.556 13.439 15.754 1.00 71.00 101 THR A C 1
ATOM 851 O O . THR A 1 101 ? -1.729 13.693 14.883 1.00 71.00 101 THR A O 1
ATOM 854 N N . TYR A 1 102 ? -3.266 12.311 15.746 1.00 73.56 102 TYR A N 1
ATOM 855 C CA . TYR A 1 102 ? -3.136 11.298 14.707 1.00 73.56 102 TYR A CA 1
ATOM 856 C C . TYR A 1 102 ? -3.576 11.815 13.327 1.00 73.56 102 TYR A C 1
ATOM 858 O O . TYR A 1 102 ? -2.823 11.687 12.363 1.00 73.56 102 TYR A O 1
ATOM 866 N N . ASN A 1 103 ? -4.739 12.465 13.239 1.00 67.94 103 ASN A N 1
ATOM 867 C CA . ASN A 1 103 ? -5.237 13.082 12.007 1.00 67.94 103 ASN A CA 1
ATOM 868 C C . ASN A 1 103 ? -4.282 14.169 11.498 1.00 67.94 103 ASN A C 1
ATOM 870 O O . ASN A 1 103 ? -3.960 14.187 10.317 1.00 67.94 103 ASN A O 1
ATOM 874 N N . PHE A 1 104 ? -3.738 15.002 12.389 1.00 62.47 104 PHE A N 1
ATOM 875 C CA . PHE A 1 104 ? -2.724 15.998 12.036 1.00 62.47 104 PHE A CA 1
ATOM 876 C C . PHE A 1 104 ? -1.450 15.369 11.446 1.00 62.47 104 PHE A C 1
ATOM 878 O O . PHE A 1 104 ? -0.873 15.898 10.496 1.00 62.47 104 PHE A O 1
ATOM 885 N N . ILE A 1 105 ? -1.009 14.225 11.982 1.00 61.31 105 ILE A N 1
ATOM 886 C CA . ILE A 1 105 ? 0.145 13.484 11.451 1.00 61.31 105 ILE A CA 1
ATOM 887 C C . ILE A 1 105 ? -0.169 12.887 10.071 1.00 61.31 105 ILE A C 1
ATOM 889 O O . ILE A 1 105 ? 0.707 12.889 9.205 1.00 61.31 105 ILE A O 1
ATOM 893 N N . ILE A 1 106 ? -1.392 12.394 9.845 1.00 65.56 106 ILE A N 1
ATOM 894 C CA . ILE A 1 106 ? -1.817 11.906 8.525 1.00 65.56 106 ILE A CA 1
ATOM 895 C C . ILE A 1 106 ? -1.867 13.046 7.506 1.00 65.56 106 ILE A C 1
ATOM 897 O O . ILE A 1 106 ? -1.337 12.882 6.410 1.00 65.56 106 ILE A O 1
ATOM 901 N N . ASP A 1 107 ? -2.458 14.188 7.859 1.00 55.50 107 ASP A N 1
ATOM 902 C CA . ASP A 1 107 ? -2.593 15.339 6.956 1.00 55.50 107 ASP A CA 1
ATOM 903 C C . ASP A 1 107 ? -1.233 15.906 6.541 1.00 55.50 107 ASP A C 1
ATOM 905 O O . ASP A 1 107 ? -1.056 16.361 5.413 1.00 55.50 107 ASP A O 1
ATOM 909 N N . LYS A 1 108 ? -0.231 15.817 7.423 1.00 57.53 108 LYS A N 1
ATOM 910 C CA . LYS A 1 108 ? 1.153 16.194 7.114 1.00 57.53 108 LYS A CA 1
ATOM 911 C C . LYS A 1 108 ? 1.911 15.192 6.250 1.00 57.53 108 LYS A C 1
ATOM 913 O O . LYS A 1 108 ? 3.093 15.411 5.984 1.00 57.53 108 LYS A O 1
ATOM 918 N N . LYS A 1 109 ? 1.304 14.084 5.831 1.00 71.88 109 LYS A N 1
ATOM 919 C CA . LYS A 1 109 ? 1.999 13.094 5.015 1.00 71.88 109 LYS A CA 1
ATOM 920 C C . LYS A 1 109 ? 2.290 13.672 3.628 1.00 71.88 109 LYS A C 1
ATOM 922 O O . LYS A 1 109 ? 1.437 13.692 2.746 1.00 71.88 109 LYS A O 1
ATOM 927 N N . GLU A 1 110 ? 3.521 14.139 3.461 1.00 81.50 110 GLU A N 1
ATOM 928 C CA . GLU A 1 110 ? 4.004 14.724 2.216 1.00 81.50 110 GLU A CA 1
ATOM 929 C C . GLU A 1 110 ? 3.961 13.705 1.074 1.00 81.50 110 GLU A C 1
ATOM 931 O O . GLU A 1 110 ? 4.323 12.534 1.229 1.00 81.50 110 GLU A O 1
ATOM 936 N N . TRP A 1 111 ? 3.510 14.170 -0.088 1.00 89.44 111 TRP A N 1
ATOM 937 C CA . TRP A 1 111 ? 3.516 13.387 -1.313 1.00 89.44 111 TRP A CA 1
ATOM 938 C C . TRP A 1 111 ? 4.956 13.174 -1.793 1.00 89.44 111 TRP A C 1
ATOM 940 O O . TRP A 1 111 ? 5.690 14.139 -1.990 1.00 89.44 111 TRP A O 1
ATOM 950 N N . LYS A 1 112 ? 5.364 11.909 -1.962 1.00 89.94 112 LYS A N 1
ATOM 951 C CA . LYS A 1 112 ? 6.770 11.541 -2.220 1.00 89.94 112 LYS A CA 1
ATOM 952 C C . LYS A 1 112 ? 7.117 11.289 -3.682 1.00 89.94 112 LYS A C 1
ATOM 954 O O . LYS A 1 112 ? 8.296 11.267 -4.021 1.00 89.94 112 LYS A O 1
ATOM 959 N N . PHE A 1 113 ? 6.120 11.027 -4.523 1.00 91.00 113 PHE A N 1
ATOM 960 C CA . PHE A 1 113 ? 6.362 10.803 -5.945 1.00 91.00 113 PHE A CA 1
ATOM 961 C C . PHE A 1 113 ? 6.687 12.124 -6.636 1.00 91.00 113 PHE A C 1
ATOM 963 O O . PHE A 1 113 ? 6.174 13.175 -6.256 1.00 91.00 113 PHE A O 1
ATOM 970 N N . LEU A 1 114 ? 7.519 12.049 -7.674 1.00 90.81 114 LEU A N 1
ATOM 971 C CA . LEU A 1 114 ? 7.843 13.202 -8.514 1.00 90.81 114 LEU A CA 1
ATOM 972 C C . LEU A 1 114 ? 6.624 13.655 -9.335 1.00 90.81 114 LEU A C 1
ATOM 974 O O . LEU A 1 114 ? 6.424 14.846 -9.551 1.00 90.81 114 LEU A O 1
ATOM 978 N N . GLN A 1 115 ? 5.798 12.701 -9.767 1.00 90.81 115 GLN A N 1
ATOM 979 C CA . GLN A 1 115 ? 4.562 12.936 -10.508 1.00 90.81 115 GLN A CA 1
ATOM 980 C C . GLN A 1 115 ? 3.477 13.536 -9.614 1.00 90.81 115 GLN A C 1
ATOM 982 O O . GLN A 1 115 ? 3.447 13.297 -8.410 1.00 90.81 115 GLN A O 1
ATOM 987 N N . THR A 1 116 ? 2.530 14.266 -10.202 1.00 93.12 116 THR A N 1
ATOM 988 C CA . THR A 1 116 ? 1.366 14.783 -9.472 1.00 93.12 116 THR A CA 1
ATOM 989 C C . THR A 1 116 ? 0.444 13.652 -9.001 1.00 93.12 116 THR A C 1
ATOM 991 O O . THR A 1 116 ? 0.399 12.568 -9.582 1.00 93.12 116 THR A O 1
ATOM 994 N N . LYS A 1 117 ? -0.353 13.921 -7.963 1.00 93.69 117 LYS A N 1
ATOM 995 C CA . LYS A 1 117 ? -1.371 12.993 -7.435 1.00 93.69 117 LYS A CA 1
ATOM 996 C C . LYS A 1 117 ? -2.346 12.475 -8.502 1.00 93.69 117 LYS A C 1
ATOM 998 O O . LYS A 1 117 ? -2.714 11.304 -8.484 1.00 93.69 117 LYS A O 1
ATOM 1003 N N . SER A 1 118 ? -2.721 13.339 -9.446 1.00 94.19 118 SER A N 1
ATOM 1004 C CA . SER A 1 118 ? -3.625 13.050 -10.566 1.00 94.19 118 SER A CA 1
ATOM 1005 C C . SER A 1 118 ? -2.933 12.452 -11.796 1.00 94.19 118 SER A C 1
ATOM 1007 O O . SER A 1 118 ? -3.569 12.303 -12.838 1.00 94.19 118 SER A O 1
ATOM 1009 N N . SER A 1 119 ? -1.638 12.133 -11.709 1.00 93.88 119 SER A N 1
ATOM 1010 C CA . SER A 1 119 ? -0.892 11.555 -12.824 1.00 93.88 119 SER A CA 1
ATOM 1011 C C . SER A 1 119 ? -1.471 10.204 -13.246 1.00 93.88 119 SER A C 1
ATOM 1013 O O . SER A 1 119 ? -1.892 9.398 -12.409 1.00 93.88 119 SER A O 1
ATOM 1015 N N . ILE A 1 120 ? -1.485 9.979 -14.560 1.00 93.69 120 ILE A N 1
ATOM 1016 C CA . ILE A 1 120 ? -2.019 8.779 -15.200 1.00 93.69 120 ILE A CA 1
ATOM 1017 C C . ILE A 1 120 ? -1.189 7.572 -14.765 1.00 93.69 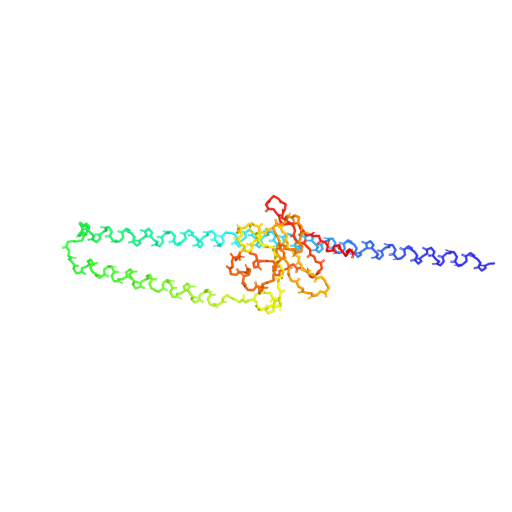120 ILE A C 1
ATOM 1019 O O . ILE A 1 120 ? 0.026 7.525 -14.952 1.00 93.69 120 ILE A O 1
ATOM 1023 N N . THR A 1 121 ? -1.865 6.589 -14.182 1.00 95.50 121 THR A N 1
ATOM 1024 C CA . THR A 1 121 ? -1.268 5.336 -13.729 1.00 95.50 121 THR A CA 1
ATOM 1025 C C . THR A 1 121 ? -2.049 4.163 -14.296 1.00 95.50 121 THR A C 1
ATOM 1027 O O . THR A 1 121 ? -3.277 4.107 -14.199 1.00 95.50 121 THR A O 1
ATOM 1030 N N . PHE A 1 122 ? -1.333 3.205 -14.872 1.00 94.81 122 PHE A N 1
ATOM 1031 C CA . PHE A 1 122 ? -1.927 1.990 -15.411 1.00 94.81 122 PHE A CA 1
ATOM 1032 C C . PHE A 1 122 ? -2.014 0.910 -14.334 1.00 94.81 122 PHE A C 1
ATOM 1034 O O . PHE A 1 122 ? -1.119 0.722 -13.508 1.00 94.81 122 PHE A O 1
ATOM 1041 N N . THR A 1 123 ? -3.106 0.166 -14.338 1.00 95.31 123 THR A N 1
ATOM 1042 C CA . THR A 1 123 ? -3.299 -0.991 -13.471 1.00 95.31 123 THR A CA 1
ATOM 1043 C C . THR A 1 123 ? -4.156 -2.028 -14.186 1.00 95.31 123 THR A C 1
ATOM 1045 O O . THR A 1 123 ? -4.577 -1.818 -15.322 1.00 95.31 123 THR A O 1
ATOM 1048 N N . ASP A 1 124 ? -4.400 -3.165 -13.549 1.00 94.56 124 ASP A N 1
ATOM 1049 C CA . ASP A 1 124 ? -5.317 -4.175 -14.063 1.00 94.56 124 ASP A CA 1
ATOM 1050 C C . ASP A 1 124 ? -6.583 -4.254 -13.199 1.00 94.56 124 ASP A C 1
ATOM 1052 O O . ASP A 1 124 ? -6.611 -3.857 -12.027 1.00 94.56 124 ASP A O 1
ATOM 1056 N N . LYS A 1 125 ? -7.662 -4.787 -13.779 1.00 94.25 125 LYS A N 1
ATOM 1057 C CA . LYS A 1 125 ? -8.926 -5.006 -13.065 1.00 94.25 125 LYS A CA 1
ATOM 1058 C C . LYS A 1 125 ? -8.754 -5.895 -11.830 1.00 94.25 125 LYS A C 1
ATOM 1060 O O . LYS A 1 125 ? -9.509 -5.776 -10.874 1.00 94.25 125 LYS A O 1
ATOM 1065 N N . TYR A 1 126 ? -7.753 -6.776 -11.801 1.00 93.75 126 TYR A N 1
ATOM 1066 C CA . TYR A 1 126 ? -7.528 -7.675 -10.669 1.00 93.75 126 TYR A CA 1
ATOM 1067 C C . TYR A 1 126 ? -7.038 -6.908 -9.432 1.00 93.75 126 TYR A C 1
ATOM 1069 O O . TYR A 1 126 ? -7.486 -7.168 -8.314 1.00 93.75 126 TYR A O 1
ATOM 1077 N N . VAL A 1 127 ? -6.161 -5.925 -9.620 1.00 94.00 127 VAL A N 1
ATOM 1078 C CA . VAL A 1 127 ? -5.729 -4.990 -8.579 1.00 94.00 127 VAL A CA 1
ATOM 1079 C C . VAL A 1 127 ? -6.882 -4.051 -8.215 1.00 94.00 127 VAL A C 1
ATOM 1081 O O . VAL A 1 127 ? -7.210 -3.893 -7.036 1.00 94.00 127 VAL A O 1
ATOM 1084 N N . LEU A 1 128 ? -7.547 -3.439 -9.195 1.00 92.75 128 LEU A N 1
ATOM 1085 C CA . LEU A 1 128 ? -8.536 -2.397 -8.910 1.00 92.75 128 LEU A CA 1
ATOM 1086 C C . LEU A 1 128 ? -9.881 -2.928 -8.385 1.00 92.75 128 LEU A C 1
ATOM 1088 O O . LEU A 1 128 ? -10.449 -2.329 -7.475 1.00 92.75 128 LEU A O 1
ATOM 1092 N N . GLU A 1 129 ? -10.369 -4.056 -8.884 1.00 92.38 129 GLU A N 1
ATOM 1093 C CA . GLU A 1 129 ? -11.708 -4.583 -8.581 1.00 92.38 129 GLU A CA 1
ATOM 1094 C C . GLU A 1 129 ? -11.618 -5.801 -7.643 1.00 92.38 129 GLU A C 1
ATOM 1096 O O . GLU A 1 129 ? -12.290 -5.845 -6.614 1.00 92.38 129 GLU A O 1
ATOM 1101 N N . ASN A 1 130 ? -10.702 -6.743 -7.906 1.00 91.06 130 ASN A N 1
ATOM 1102 C CA . ASN A 1 130 ? -10.599 -7.996 -7.133 1.00 91.06 130 ASN A CA 1
ATOM 1103 C C . ASN A 1 130 ? -9.704 -7.903 -5.884 1.00 91.06 130 ASN A C 1
ATOM 1105 O O . ASN A 1 130 ? -9.508 -8.899 -5.184 1.00 91.06 130 ASN A O 1
ATOM 1109 N N . ASN A 1 131 ? -9.149 -6.724 -5.588 1.00 91.25 131 ASN A N 1
ATOM 1110 C CA . ASN A 1 131 ? -8.238 -6.489 -4.461 1.00 91.25 131 ASN A CA 1
ATOM 1111 C C . ASN A 1 131 ? -7.011 -7.418 -4.455 1.00 91.25 131 ASN A C 1
ATOM 1113 O O . ASN A 1 131 ? -6.454 -7.732 -3.394 1.00 91.25 131 ASN A O 1
ATOM 1117 N N . GLU A 1 132 ? -6.556 -7.853 -5.630 1.00 92.88 132 GLU A N 1
ATOM 1118 C CA . GLU A 1 132 ? -5.351 -8.662 -5.726 1.00 92.88 132 GLU A CA 1
ATOM 1119 C C . GLU A 1 132 ? -4.112 -7.866 -5.308 1.00 92.88 132 GLU A C 1
ATOM 1121 O O . GLU A 1 132 ? -4.063 -6.632 -5.317 1.00 92.88 132 GLU A O 1
ATOM 1126 N N . LYS A 1 133 ? -3.082 -8.598 -4.876 1.00 91.81 133 LYS A N 1
ATOM 1127 C CA . LYS A 1 133 ? -1.812 -7.993 -4.481 1.00 91.81 133 LYS A CA 1
ATOM 1128 C C . LYS A 1 133 ? -1.034 -7.616 -5.734 1.00 91.81 133 LYS A C 1
ATOM 1130 O O . LYS A 1 133 ? -0.754 -8.485 -6.552 1.00 91.81 133 LYS A O 1
ATOM 1135 N N . ILE A 1 134 ? -0.583 -6.369 -5.797 1.00 94.62 134 ILE A N 1
ATOM 1136 C CA . ILE A 1 134 ? 0.381 -5.917 -6.800 1.00 94.62 134 ILE A CA 1
ATOM 1137 C C . ILE A 1 134 ? 1.683 -6.725 -6.645 1.00 94.62 134 ILE A C 1
ATOM 1139 O O . ILE A 1 134 ? 2.246 -6.853 -5.544 1.00 94.62 134 ILE A O 1
ATOM 1143 N N . LYS A 1 135 ? 2.147 -7.298 -7.754 1.00 94.56 135 LYS A N 1
ATOM 1144 C CA . LYS A 1 135 ? 3.397 -8.068 -7.841 1.00 94.56 135 LYS A CA 1
ATOM 1145 C C . LYS A 1 135 ? 4.395 -7.457 -8.810 1.00 94.56 135 LYS A C 1
ATOM 1147 O O . LYS A 1 135 ? 5.555 -7.844 -8.762 1.00 94.56 135 LYS A O 1
ATOM 1152 N N . LEU A 1 136 ? 3.964 -6.538 -9.659 1.00 94.31 136 LEU A N 1
ATOM 1153 C CA . LEU A 1 136 ? 4.807 -5.905 -10.655 1.00 94.31 136 LEU A CA 1
ATOM 1154 C C . LEU A 1 136 ? 4.536 -4.404 -10.635 1.00 94.31 136 LEU A C 1
ATOM 1156 O O . LEU A 1 136 ? 3.379 -3.988 -10.672 1.00 94.31 136 LEU A O 1
ATOM 1160 N N . VAL A 1 137 ? 5.595 -3.612 -10.525 1.00 95.88 137 VAL A N 1
ATOM 1161 C CA . VAL A 1 137 ? 5.542 -2.153 -10.602 1.00 95.88 137 VAL A CA 1
ATOM 1162 C C . VAL A 1 137 ? 6.521 -1.707 -11.673 1.00 95.88 137 VAL A C 1
ATOM 1164 O O . VAL A 1 137 ? 7.678 -2.117 -11.643 1.00 95.88 137 VAL A O 1
ATOM 1167 N N . VAL A 1 138 ? 6.059 -0.895 -12.613 1.00 94.44 138 VAL A N 1
ATOM 1168 C CA . VAL A 1 138 ? 6.865 -0.373 -13.720 1.00 94.44 138 VAL A CA 1
ATOM 1169 C C . VAL A 1 138 ? 6.886 1.141 -13.607 1.00 94.44 138 VAL A C 1
ATOM 1171 O O . VAL A 1 138 ? 5.829 1.750 -13.429 1.00 94.44 138 VAL A O 1
ATOM 1174 N N . TYR A 1 139 ? 8.071 1.736 -13.712 1.00 94.12 139 TYR A N 1
ATOM 1175 C CA . TYR A 1 139 ? 8.206 3.166 -13.948 1.00 94.12 139 TYR A CA 1
ATOM 1176 C C . TYR A 1 139 ? 8.794 3.367 -15.339 1.00 94.12 139 TYR A C 1
ATOM 1178 O O . TYR A 1 139 ? 9.997 3.184 -15.540 1.00 94.12 139 TYR A O 1
ATOM 1186 N N . SER A 1 140 ? 7.918 3.678 -16.294 1.00 90.38 140 SER A N 1
ATOM 1187 C CA . SER A 1 140 ? 8.258 3.606 -17.710 1.00 90.38 140 SER A CA 1
ATOM 1188 C C . SER A 1 140 ? 9.253 4.687 -18.123 1.00 90.38 140 SER A C 1
ATOM 1190 O O . SER A 1 140 ? 9.164 5.845 -17.700 1.00 90.38 140 SER A O 1
ATOM 1192 N N . ASN A 1 141 ? 10.209 4.314 -18.971 1.00 89.06 141 ASN A N 1
ATOM 1193 C CA . ASN A 1 141 ? 11.171 5.247 -19.538 1.00 89.06 141 ASN A CA 1
ATOM 1194 C C . ASN A 1 141 ? 10.570 6.150 -20.627 1.00 89.06 141 ASN A C 1
ATOM 1196 O O . ASN A 1 141 ? 11.062 7.262 -20.824 1.00 89.06 141 ASN A O 1
ATOM 1200 N N . GLU A 1 142 ? 9.536 5.687 -21.329 1.00 85.81 142 GLU A N 1
ATOM 1201 C CA . GLU A 1 142 ? 8.963 6.396 -22.479 1.00 85.81 142 GLU A CA 1
ATOM 1202 C C . GLU A 1 142 ? 8.101 7.573 -22.020 1.00 85.81 142 GLU A C 1
ATOM 1204 O O . GLU A 1 142 ? 8.427 8.727 -22.293 1.00 85.81 142 GLU A O 1
ATOM 1209 N N . ASP A 1 143 ? 7.080 7.278 -21.214 1.00 86.38 143 ASP A N 1
ATOM 1210 C CA . ASP A 1 143 ? 6.036 8.250 -20.870 1.00 86.38 143 ASP A CA 1
ATOM 1211 C C . ASP A 1 143 ? 6.109 8.755 -19.421 1.00 86.38 143 ASP A C 1
ATOM 1213 O O . ASP A 1 143 ? 5.219 9.472 -18.968 1.00 86.38 143 ASP A O 1
ATOM 1217 N N . GLU A 1 144 ? 7.124 8.340 -18.652 1.00 87.94 144 GLU A N 1
ATOM 1218 C CA . GLU A 1 144 ? 7.226 8.614 -17.203 1.00 87.94 144 GLU A CA 1
ATOM 1219 C C . GLU A 1 144 ? 5.973 8.197 -16.415 1.00 87.94 144 GLU A C 1
ATOM 1221 O O . GLU A 1 144 ? 5.672 8.725 -15.339 1.00 87.94 144 GLU A O 1
ATOM 1226 N N . SER A 1 145 ? 5.243 7.224 -16.958 1.00 90.94 145 SER A N 1
ATOM 1227 C CA . SER A 1 145 ? 4.023 6.697 -16.378 1.00 90.94 145 SER A CA 1
ATOM 1228 C C . SER A 1 145 ? 4.329 5.563 -15.407 1.00 90.94 145 SER A C 1
ATOM 1230 O O . SER A 1 145 ? 5.296 4.804 -15.552 1.00 90.94 145 SER A O 1
ATOM 1232 N N . TRP A 1 146 ? 3.481 5.451 -14.390 1.00 95.50 146 TRP A N 1
ATOM 1233 C CA . TRP A 1 146 ? 3.541 4.359 -13.430 1.00 95.50 146 TRP A CA 1
ATOM 1234 C C . TRP A 1 146 ? 2.577 3.253 -13.828 1.00 95.50 146 TRP A C 1
ATOM 1236 O O . TRP A 1 146 ? 1.459 3.516 -14.275 1.00 95.50 146 TRP A O 1
ATOM 1246 N N . GLN A 1 147 ? 2.981 2.006 -13.605 1.00 95.06 147 GLN A N 1
ATOM 1247 C CA . GLN A 1 147 ? 2.099 0.854 -13.749 1.00 95.06 147 GLN A CA 1
ATOM 1248 C C . GLN A 1 147 ? 2.161 -0.019 -12.499 1.00 95.06 147 GLN A C 1
ATOM 1250 O O . GLN A 1 147 ? 3.248 -0.367 -12.039 1.00 95.06 147 GLN A O 1
ATOM 1255 N N . PHE A 1 148 ? 1.007 -0.404 -11.957 1.00 96.00 148 PHE A N 1
ATOM 1256 C CA . PHE A 1 148 ? 0.889 -1.294 -10.798 1.00 96.00 148 PHE A CA 1
ATOM 1257 C C . PHE A 1 148 ? 0.021 -2.496 -11.159 1.00 96.00 148 PHE A C 1
ATOM 1259 O O . PHE A 1 148 ? -1.196 -2.382 -11.282 1.00 96.00 148 PHE A O 1
ATOM 1266 N N . LEU A 1 149 ? 0.641 -3.663 -11.306 1.00 95.06 149 LEU A N 1
ATOM 1267 C CA . LEU A 1 149 ? 0.030 -4.837 -11.925 1.00 95.06 149 LEU A CA 1
ATOM 1268 C C . LEU A 1 149 ? 0.043 -6.044 -10.972 1.00 95.06 149 LEU A C 1
ATOM 1270 O O . LEU A 1 149 ? 0.953 -6.233 -10.151 1.00 95.06 149 LEU A O 1
ATOM 1274 N N . SER A 1 150 ? -0.964 -6.907 -11.094 1.00 93.00 150 SER A N 1
ATOM 1275 C CA . SER A 1 150 ? -1.117 -8.155 -10.327 1.00 93.00 150 SER A CA 1
ATOM 1276 C C . SER A 1 150 ? -0.053 -9.209 -10.665 1.00 93.00 150 SER A C 1
ATOM 1278 O O . SER A 1 150 ? 0.173 -10.138 -9.883 1.00 93.00 150 SER A O 1
ATOM 1280 N N . GLY A 1 151 ? 0.614 -9.065 -11.817 1.00 88.19 151 GLY A N 1
ATOM 1281 C CA . GLY A 1 151 ? 1.552 -10.043 -12.376 1.00 88.19 151 GLY A CA 1
ATOM 1282 C C . GLY A 1 151 ? 0.871 -11.215 -13.095 1.00 88.19 151 GLY A C 1
ATOM 1283 O O . GLY A 1 151 ? 1.509 -12.244 -13.306 1.00 88.19 151 GLY A O 1
ATOM 1284 N N . ARG A 1 152 ? -0.424 -11.096 -13.416 1.00 87.50 152 ARG A N 1
ATOM 1285 C CA . ARG A 1 152 ? -1.128 -12.002 -14.337 1.00 87.50 152 ARG A CA 1
ATOM 1286 C C . ARG A 1 152 ? -0.777 -11.674 -15.793 1.00 87.50 152 ARG A C 1
ATOM 1288 O O . ARG A 1 152 ? -0.107 -10.682 -16.069 1.00 87.50 152 ARG A O 1
ATOM 1295 N N . GLN A 1 153 ? -1.234 -12.523 -16.713 1.00 84.75 153 GLN A N 1
ATOM 1296 C CA . GLN A 1 153 ? -1.132 -12.255 -18.144 1.00 84.75 153 GLN A CA 1
ATOM 1297 C C . GLN A 1 153 ? -1.832 -10.932 -18.476 1.00 84.75 153 GLN A C 1
ATOM 1299 O O . GLN A 1 153 ? -2.968 -10.705 -18.059 1.00 84.75 153 GLN A O 1
ATOM 1304 N N . LEU A 1 154 ? -1.117 -10.056 -19.178 1.00 80.50 154 LEU A N 1
ATOM 1305 C CA . LEU A 1 154 ? -1.585 -8.719 -19.514 1.00 80.50 154 LEU A CA 1
ATOM 1306 C C . LEU A 1 154 ? -2.447 -8.787 -20.773 1.00 80.50 154 LEU A C 1
ATOM 1308 O O . LEU A 1 154 ? -1.937 -9.047 -21.859 1.00 80.50 154 LEU A O 1
ATOM 1312 N N . ASN A 1 155 ? -3.742 -8.528 -20.605 1.00 85.12 155 ASN A N 1
ATOM 1313 C CA . ASN A 1 155 ? -4.682 -8.318 -21.699 1.00 85.12 155 ASN A CA 1
ATOM 1314 C C . ASN A 1 155 ? -5.146 -6.861 -21.672 1.00 85.12 155 ASN A C 1
ATOM 1316 O O . ASN A 1 155 ? -5.433 -6.315 -20.606 1.00 85.12 155 ASN A O 1
ATOM 1320 N N . THR A 1 156 ? -5.257 -6.236 -22.840 1.00 84.31 156 THR A N 1
ATOM 1321 C CA . THR A 1 156 ? -5.689 -4.835 -22.973 1.00 84.31 156 THR A CA 1
ATOM 1322 C C . THR A 1 156 ? -7.101 -4.598 -22.435 1.00 84.31 156 THR A C 1
ATOM 1324 O O . THR A 1 156 ? -7.362 -3.551 -21.854 1.00 84.31 156 THR A O 1
ATOM 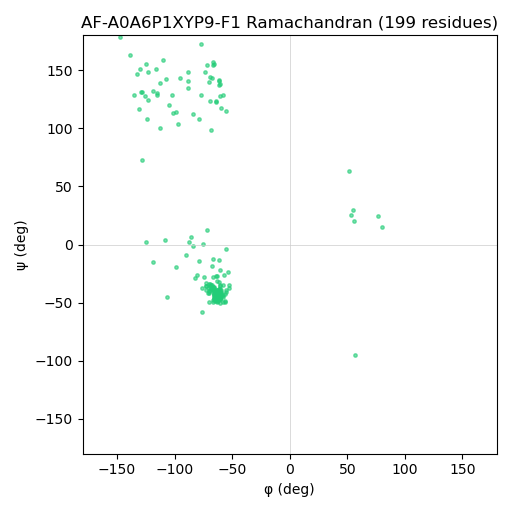1327 N N . GLU A 1 157 ? -7.990 -5.586 -22.538 1.00 90.19 157 GLU A N 1
ATOM 1328 C CA . GLU A 1 157 ? -9.356 -5.546 -21.983 1.00 90.19 157 GLU A CA 1
ATOM 1329 C C . GLU A 1 157 ? -9.385 -5.446 -20.445 1.00 90.19 157 GLU A C 1
ATOM 1331 O O . GLU A 1 157 ? -10.317 -4.901 -19.841 1.00 90.19 157 GLU A O 1
ATOM 1336 N N . ASP A 1 158 ? -8.335 -5.953 -19.799 1.00 91.12 158 ASP A N 1
ATOM 1337 C CA . ASP A 1 158 ? -8.195 -5.964 -18.345 1.00 91.12 158 ASP A CA 1
ATOM 1338 C C . ASP A 1 158 ? -7.487 -4.712 -17.821 1.00 91.12 158 ASP A C 1
ATOM 1340 O O . ASP A 1 158 ? -7.468 -4.493 -16.606 1.00 91.12 158 ASP A O 1
ATOM 1344 N N . ALA A 1 159 ? -6.931 -3.885 -18.710 1.00 91.94 159 ALA A N 1
ATOM 1345 C CA . ALA A 1 159 ? -6.253 -2.657 -18.340 1.00 91.94 159 ALA A CA 1
ATOM 1346 C C . ALA A 1 159 ? -7.245 -1.636 -17.764 1.00 91.94 159 ALA A C 1
ATOM 1348 O O . ALA A 1 159 ? -8.402 -1.513 -18.179 1.00 91.94 159 ALA A O 1
ATOM 1349 N N . ARG A 1 160 ? -6.778 -0.894 -16.768 1.00 94.94 160 ARG A N 1
ATOM 1350 C CA . ARG A 1 160 ? -7.481 0.209 -16.122 1.00 94.94 160 ARG A CA 1
ATOM 1351 C C . ARG A 1 160 ? -6.526 1.383 -16.010 1.00 94.94 160 ARG A C 1
ATOM 1353 O O . ARG A 1 160 ? -5.326 1.203 -15.808 1.00 94.94 160 ARG A O 1
ATOM 1360 N N . VAL A 1 161 ? -7.080 2.580 -16.118 1.00 95.06 161 VAL A N 1
ATOM 1361 C CA . VAL A 1 161 ? -6.355 3.830 -15.918 1.00 95.06 161 VAL A CA 1
ATOM 1362 C C . VAL A 1 161 ? -6.952 4.515 -14.706 1.00 95.06 161 VAL A C 1
ATOM 1364 O O . VAL A 1 161 ? -8.168 4.672 -14.622 1.00 95.06 161 VAL A O 1
ATOM 1367 N N . VAL A 1 162 ? -6.093 4.892 -13.772 1.00 95.31 162 VAL A N 1
ATOM 1368 C CA . VAL A 1 162 ? -6.465 5.548 -12.518 1.00 95.31 162 VAL A CA 1
ATOM 1369 C C . VAL A 1 162 ? -5.474 6.661 -12.207 1.00 95.31 162 VAL A C 1
ATOM 1371 O O . VAL A 1 162 ? -4.371 6.702 -12.759 1.00 95.31 162 VAL A O 1
ATOM 1374 N N . ALA A 1 163 ? -5.853 7.564 -11.307 1.00 95.62 163 ALA A N 1
ATOM 1375 C CA . ALA A 1 163 ? -4.900 8.511 -10.744 1.00 95.62 163 ALA A CA 1
ATOM 1376 C C . ALA A 1 163 ? -3.908 7.781 -9.824 1.00 95.62 163 ALA A C 1
ATOM 1378 O O . ALA A 1 163 ? -4.281 6.858 -9.093 1.00 95.62 163 ALA A O 1
ATOM 1379 N N . LEU A 1 164 ? -2.647 8.219 -9.808 1.00 95.25 164 LEU A N 1
ATOM 1380 C CA . LEU A 1 164 ? -1.617 7.639 -8.939 1.00 95.25 164 LEU A CA 1
ATOM 1381 C C . LEU A 1 164 ? -2.040 7.656 -7.460 1.00 95.25 164 LEU A C 1
ATOM 1383 O O . LEU A 1 164 ? -1.821 6.687 -6.732 1.00 95.25 164 LEU A O 1
ATOM 1387 N N . GLU A 1 165 ? -2.693 8.730 -7.011 1.00 95.12 165 GLU A N 1
ATOM 1388 C CA . GLU A 1 165 ? -3.196 8.843 -5.641 1.00 95.12 165 GLU A CA 1
ATOM 1389 C C . GLU A 1 165 ? -4.224 7.756 -5.290 1.00 95.12 165 GLU A C 1
ATOM 1391 O O . GLU A 1 165 ? -4.185 7.245 -4.172 1.00 95.12 165 GLU A O 1
ATOM 1396 N N . GLU A 1 166 ? -5.071 7.314 -6.225 1.00 94.06 166 GLU A N 1
ATOM 1397 C CA . GLU A 1 166 ? -6.049 6.246 -5.965 1.00 94.06 166 GLU A CA 1
ATOM 1398 C C . GLU A 1 166 ? -5.360 4.920 -5.623 1.00 94.06 166 GLU A C 1
ATOM 1400 O O . GLU A 1 166 ? -5.755 4.232 -4.675 1.00 94.06 166 GLU A O 1
ATOM 1405 N N . ILE A 1 167 ? -4.274 4.588 -6.330 1.00 95.06 167 ILE A N 1
ATOM 1406 C CA . ILE A 1 167 ? -3.461 3.406 -6.019 1.00 95.06 167 ILE A CA 1
ATOM 1407 C C . ILE A 1 167 ? -2.827 3.536 -4.637 1.00 95.06 167 ILE A C 1
ATOM 1409 O O . ILE A 1 167 ? -2.845 2.574 -3.870 1.00 95.06 167 ILE A O 1
ATOM 1413 N N . ILE A 1 168 ? -2.283 4.703 -4.289 1.00 93.25 168 ILE A N 1
ATOM 1414 C CA . ILE A 1 168 ? -1.616 4.907 -2.996 1.00 93.25 168 ILE A CA 1
ATOM 1415 C C . ILE A 1 168 ? -2.614 4.914 -1.834 1.00 93.25 168 ILE A C 1
ATOM 1417 O O . ILE A 1 168 ? -2.311 4.354 -0.779 1.00 93.25 168 ILE A O 1
ATOM 1421 N N . ILE A 1 169 ? -3.811 5.475 -2.013 1.00 90.44 169 ILE A N 1
ATOM 1422 C CA . ILE A 1 169 ? -4.895 5.410 -1.023 1.00 90.44 169 ILE A CA 1
ATOM 1423 C C . ILE A 1 169 ? -5.320 3.956 -0.811 1.00 90.44 169 ILE A C 1
ATOM 1425 O O . ILE A 1 169 ? -5.395 3.490 0.329 1.00 90.44 169 ILE A O 1
ATOM 1429 N N . LYS A 1 170 ? -5.551 3.213 -1.899 1.00 90.75 170 LYS A N 1
ATOM 1430 C CA . LYS A 1 170 ? -5.984 1.813 -1.829 1.00 90.75 170 LYS A CA 1
ATOM 1431 C C . LYS A 1 170 ? -4.889 0.890 -1.289 1.00 90.75 170 LYS A C 1
ATOM 1433 O O . LYS A 1 170 ? -5.162 -0.033 -0.517 1.00 90.75 170 LYS A O 1
ATOM 1438 N N . TYR A 1 171 ? -3.637 1.154 -1.650 1.00 92.38 171 TYR A N 1
ATOM 1439 C CA . TYR A 1 171 ? -2.473 0.356 -1.288 1.00 92.38 171 TYR A CA 1
ATOM 1440 C C . TYR A 1 171 ? -1.339 1.207 -0.675 1.00 92.38 171 TYR A C 1
ATOM 1442 O O . TYR A 1 171 ? -0.261 1.331 -1.265 1.00 92.38 171 TYR A O 1
ATOM 1450 N N . PRO A 1 172 ? -1.483 1.685 0.580 1.00 90.19 172 PRO A N 1
ATOM 1451 C CA . PRO A 1 172 ? -0.538 2.630 1.200 1.00 90.19 172 PRO A CA 1
ATOM 1452 C C . PRO A 1 172 ? 0.903 2.129 1.343 1.00 90.19 172 PRO A C 1
ATOM 1454 O O . PRO A 1 172 ? 1.835 2.920 1.486 1.00 90.19 172 PRO A O 1
ATOM 1457 N N . LEU A 1 173 ? 1.106 0.808 1.330 1.00 91.56 173 LEU A N 1
ATOM 1458 C CA . LEU A 1 173 ? 2.435 0.198 1.394 1.00 91.56 173 LEU A CA 1
ATOM 1459 C C . LEU A 1 173 ? 3.280 0.487 0.148 1.00 91.56 173 LEU A C 1
ATOM 1461 O O . LEU A 1 173 ? 4.503 0.496 0.245 1.00 91.56 173 LEU A O 1
ATOM 1465 N N . TYR A 1 174 ? 2.643 0.703 -1.004 1.00 93.38 174 TYR A N 1
ATOM 1466 C CA . TYR A 1 174 ? 3.318 0.873 -2.293 1.00 93.38 174 TYR A CA 1
ATOM 1467 C C . TYR A 1 174 ? 3.783 2.305 -2.527 1.00 93.38 174 TYR A C 1
ATOM 1469 O O . TYR A 1 174 ? 4.482 2.562 -3.496 1.00 93.38 174 TYR A O 1
ATOM 1477 N N . GLU A 1 175 ? 3.511 3.211 -1.588 1.00 92.81 175 GLU A N 1
ATOM 1478 C CA . GLU A 1 175 ? 4.120 4.536 -1.573 1.00 92.81 175 GLU A CA 1
ATOM 1479 C C . GLU A 1 175 ? 5.646 4.457 -1.644 1.00 92.81 175 GLU A C 1
ATOM 1481 O O . GLU A 1 175 ? 6.246 5.287 -2.305 1.00 92.81 175 GLU A O 1
ATOM 1486 N N . VAL A 1 176 ? 6.276 3.436 -1.036 1.00 94.25 176 VAL A N 1
ATOM 1487 C CA . VAL A 1 176 ? 7.743 3.267 -1.055 1.00 94.25 176 VAL A CA 1
ATOM 1488 C C . VAL A 1 176 ? 8.321 3.078 -2.456 1.00 94.25 176 VAL A C 1
ATOM 1490 O O . VAL A 1 176 ? 9.531 3.183 -2.605 1.00 94.25 176 VAL A O 1
ATOM 1493 N N . MET A 1 177 ? 7.487 2.814 -3.467 1.00 95.06 177 MET A N 1
ATOM 1494 C CA . MET A 1 177 ? 7.922 2.672 -4.856 1.00 95.06 177 MET A CA 1
ATOM 1495 C C . MET A 1 177 ? 8.446 3.980 -5.452 1.00 95.06 177 MET A C 1
ATOM 1497 O O . MET A 1 177 ? 9.118 3.919 -6.469 1.00 95.06 177 MET A O 1
ATOM 1501 N N . TYR A 1 178 ? 8.235 5.132 -4.801 1.00 93.12 178 TYR A N 1
ATOM 1502 C CA . TYR A 1 178 ? 8.753 6.434 -5.245 1.00 93.12 178 TYR A CA 1
ATOM 1503 C C . TYR A 1 178 ? 10.273 6.472 -5.483 1.00 93.12 178 TYR A C 1
ATOM 1505 O O . TYR A 1 178 ? 10.754 7.329 -6.216 1.00 93.12 178 TYR A O 1
ATOM 1513 N N . ILE A 1 179 ? 11.037 5.570 -4.856 1.00 93.25 179 ILE A N 1
ATOM 1514 C CA . ILE A 1 179 ? 12.493 5.484 -5.037 1.00 93.25 179 ILE A CA 1
ATOM 1515 C C . ILE A 1 179 ? 12.903 4.779 -6.335 1.00 93.25 179 ILE A C 1
ATOM 1517 O O . ILE A 1 179 ? 14.091 4.768 -6.654 1.00 93.25 179 ILE A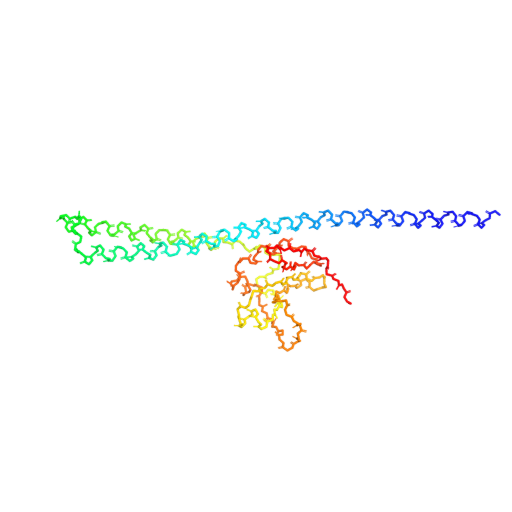 O 1
ATOM 1521 N N . LEU A 1 180 ? 11.969 4.085 -6.998 1.00 93.31 180 LEU A N 1
ATOM 1522 C CA . LEU A 1 180 ? 12.263 3.280 -8.175 1.00 93.31 180 LEU A CA 1
ATOM 1523 C C . LEU A 1 180 ? 12.741 4.232 -9.282 1.00 93.31 180 LEU A C 1
ATOM 1525 O O . LEU A 1 180 ? 12.027 5.184 -9.599 1.00 93.31 180 LEU A O 1
ATOM 1529 N N . PRO A 1 181 ? 13.938 4.025 -9.851 1.00 91.44 181 PRO A N 1
ATOM 1530 C CA . PRO A 1 181 ? 14.419 4.860 -10.942 1.00 91.44 181 PRO A CA 1
ATOM 1531 C C . PRO A 1 181 ? 13.588 4.675 -12.217 1.00 91.44 181 PRO A C 1
ATOM 1533 O O . PRO A 1 181 ? 12.986 3.627 -12.446 1.00 91.44 181 PRO A O 1
ATOM 1536 N N . LYS A 1 182 ? 13.584 5.707 -13.065 1.00 91.06 182 LYS A N 1
ATOM 1537 C CA . LYS A 1 182 ? 12.930 5.692 -14.380 1.00 91.06 182 LYS A CA 1
ATOM 1538 C C . LYS A 1 182 ? 13.525 4.604 -15.279 1.00 91.06 182 LYS A C 1
ATOM 1540 O O . LYS A 1 182 ? 14.745 4.447 -15.317 1.00 91.06 182 LYS A O 1
ATOM 1545 N N . GLY A 1 183 ? 12.673 3.883 -16.007 1.00 91.06 183 GLY A N 1
ATOM 1546 C CA . GLY A 1 183 ? 13.061 2.775 -16.882 1.00 91.06 183 GLY A CA 1
ATOM 1547 C C . GLY A 1 183 ? 13.386 1.486 -16.136 1.00 91.06 183 GLY A C 1
ATOM 1548 O O . GLY A 1 183 ? 14.157 0.661 -16.628 1.00 91.06 183 GLY A O 1
ATOM 1549 N N . TYR A 1 184 ? 12.844 1.317 -14.929 1.00 92.50 184 TYR A N 1
ATOM 1550 C CA . TYR A 1 184 ? 13.022 0.113 -14.129 1.00 92.50 184 TYR A CA 1
ATOM 1551 C C . TYR A 1 184 ? 11.691 -0.498 -13.717 1.00 92.50 184 TYR A C 1
ATOM 1553 O O . TYR A 1 184 ? 10.650 0.151 -13.600 1.00 92.50 184 TYR A O 1
ATOM 1561 N N . VAL A 1 185 ? 11.769 -1.796 -13.461 1.00 93.38 185 VAL A N 1
ATOM 1562 C CA . VAL A 1 185 ? 10.662 -2.661 -13.099 1.00 93.38 185 VAL A CA 1
ATOM 1563 C C . VAL A 1 185 ? 10.991 -3.318 -11.769 1.00 93.38 185 VAL A C 1
ATOM 1565 O O . VAL A 1 185 ? 12.019 -3.976 -11.631 1.00 93.38 185 VAL A O 1
ATOM 1568 N N . ALA A 1 186 ? 10.108 -3.166 -10.788 1.00 95.38 186 ALA A N 1
ATOM 1569 C CA . ALA A 1 186 ? 10.163 -3.896 -9.534 1.00 95.38 186 ALA A CA 1
ATOM 1570 C C . ALA A 1 186 ? 9.191 -5.079 -9.592 1.00 95.38 186 ALA A C 1
ATOM 1572 O O . ALA A 1 186 ? 7.970 -4.912 -9.630 1.00 95.38 186 ALA A O 1
ATOM 1573 N N . SER A 1 187 ? 9.727 -6.295 -9.557 1.00 94.62 187 SER A N 1
ATOM 1574 C CA . SER A 1 187 ? 8.950 -7.533 -9.518 1.00 94.62 187 SER A CA 1
ATOM 1575 C C . SER A 1 187 ? 9.027 -8.178 -8.137 1.00 94.62 187 SER A C 1
ATOM 1577 O O . SER A 1 187 ? 10.048 -8.148 -7.451 1.00 94.62 187 SER A O 1
ATOM 1579 N N . LYS A 1 188 ? 7.921 -8.755 -7.680 1.00 92.75 188 LYS A N 1
ATOM 1580 C CA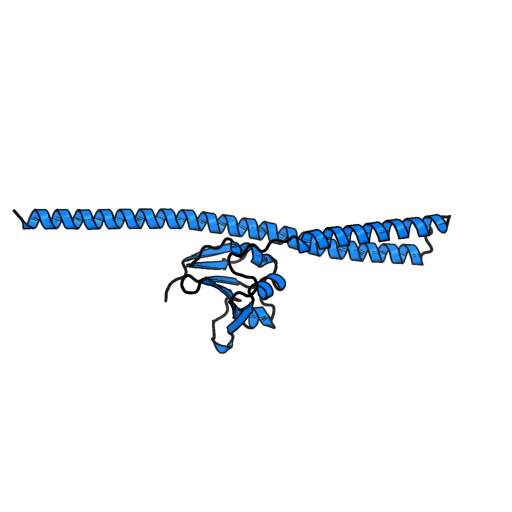 . LYS A 1 188 ? 7.821 -9.348 -6.350 1.00 92.75 188 LYS A CA 1
ATOM 1581 C C . LYS A 1 188 ? 8.058 -10.846 -6.411 1.00 92.75 188 LYS A C 1
ATOM 1583 O O . LYS A 1 188 ? 7.153 -11.615 -6.736 1.00 92.75 188 LYS A O 1
ATOM 1588 N N . ALA A 1 189 ? 9.245 -11.271 -5.998 1.00 88.88 189 ALA A N 1
ATOM 1589 C CA . ALA A 1 189 ? 9.593 -12.677 -5.855 1.00 88.88 189 ALA A CA 1
ATOM 1590 C C . ALA A 1 189 ? 9.516 -13.097 -4.381 1.00 88.88 189 ALA A C 1
ATOM 1592 O O . ALA A 1 189 ? 10.303 -12.664 -3.533 1.00 88.88 189 ALA A O 1
ATOM 1593 N N . LYS A 1 190 ? 8.559 -13.975 -4.056 1.00 85.25 190 LYS A N 1
ATOM 1594 C CA . LYS A 1 190 ? 8.269 -14.433 -2.684 1.00 85.25 190 LYS A CA 1
ATOM 1595 C C . LYS A 1 190 ? 7.947 -13.254 -1.750 1.00 85.25 190 LYS A C 1
ATOM 1597 O O . LYS A 1 190 ? 6.809 -12.794 -1.698 1.00 85.25 190 LYS A O 1
ATOM 1602 N N . ASN A 1 191 ? 8.950 -12.760 -1.024 1.00 85.94 191 ASN A N 1
ATOM 1603 C CA . ASN A 1 191 ? 8.830 -11.687 -0.035 1.00 85.94 191 ASN A CA 1
ATOM 1604 C C . ASN A 1 191 ? 9.770 -10.498 -0.278 1.00 85.94 191 ASN A C 1
ATOM 1606 O O . ASN A 1 191 ? 9.746 -9.562 0.525 1.00 85.94 191 ASN A O 1
ATOM 1610 N N . LYS A 1 192 ? 10.557 -10.524 -1.357 1.00 92.88 192 LYS A N 1
ATOM 1611 C CA . LYS A 1 192 ? 11.466 -9.446 -1.748 1.00 92.88 192 LYS A CA 1
ATOM 1612 C C . LYS A 1 192 ? 11.038 -8.850 -3.085 1.00 92.88 192 LYS A C 1
ATOM 1614 O O . LYS A 1 192 ? 10.423 -9.531 -3.908 1.00 92.88 192 LYS A O 1
ATOM 1619 N N . TRP A 1 193 ? 11.342 -7.577 -3.259 1.00 94.62 193 TRP A N 1
ATOM 1620 C CA . TRP A 1 193 ? 11.293 -6.899 -4.543 1.00 94.62 193 TRP A CA 1
ATOM 1621 C C . TRP A 1 193 ? 12.633 -7.074 -5.238 1.00 94.62 193 TRP A C 1
ATOM 1623 O O . TRP A 1 193 ? 13.661 -6.933 -4.582 1.00 94.62 193 TRP A O 1
ATOM 1633 N N . ILE A 1 194 ? 12.589 -7.405 -6.522 1.00 94.06 194 ILE A N 1
ATOM 1634 C CA . ILE A 1 194 ? 13.742 -7.532 -7.408 1.00 94.06 194 ILE A CA 1
ATOM 1635 C C . ILE A 1 194 ? 13.606 -6.450 -8.468 1.00 94.06 194 ILE A C 1
ATOM 1637 O O . ILE A 1 194 ? 12.527 -6.318 -9.058 1.00 94.06 194 ILE A O 1
ATOM 1641 N N . ILE A 1 195 ? 14.671 -5.684 -8.693 1.00 93.81 195 ILE A N 1
ATOM 1642 C CA . ILE A 1 195 ? 14.670 -4.585 -9.660 1.00 93.81 195 ILE A CA 1
ATOM 1643 C C . ILE A 1 195 ? 15.390 -5.019 -10.936 1.00 93.81 195 ILE A C 1
ATOM 1645 O O . ILE A 1 195 ? 16.521 -5.494 -10.906 1.00 93.81 195 ILE A O 1
ATOM 1649 N N . THR A 1 196 ? 14.741 -4.822 -12.077 1.00 91.88 196 THR A N 1
ATOM 1650 C CA . THR A 1 196 ? 15.304 -5.079 -13.407 1.00 91.88 196 THR A CA 1
ATOM 1651 C C . THR A 1 196 ? 15.101 -3.865 -14.300 1.00 91.88 196 THR A C 1
ATOM 1653 O O . THR A 1 196 ? 14.136 -3.126 -14.116 1.00 91.88 196 THR A O 1
ATOM 1656 N N . LYS A 1 197 ? 15.985 -3.644 -15.279 1.00 89.50 197 LYS A N 1
ATOM 1657 C CA . LYS A 1 197 ? 15.737 -2.632 -16.318 1.00 89.50 197 LYS A CA 1
ATOM 1658 C C . LYS A 1 197 ? 14.476 -3.006 -17.098 1.00 89.50 197 LYS A C 1
ATOM 1660 O O . LYS A 1 197 ? 14.247 -4.188 -17.363 1.00 89.50 197 LYS A O 1
ATOM 1665 N N . GLU A 1 198 ? 13.673 -2.007 -17.439 1.00 83.69 198 GLU A N 1
ATOM 1666 C CA . GLU A 1 198 ? 12.577 -2.152 -18.390 1.00 83.69 198 GLU A CA 1
ATOM 1667 C C . GLU A 1 198 ? 13.183 -2.610 -19.719 1.00 83.69 198 GLU A C 1
ATOM 1669 O O . GLU A 1 198 ? 14.075 -1.965 -20.273 1.00 83.69 198 GLU A O 1
ATOM 1674 N N . GLN A 1 199 ? 12.795 -3.801 -20.171 1.00 70.44 199 GLN A N 1
ATOM 1675 C CA . GLN A 1 199 ? 13.212 -4.281 -21.478 1.00 70.44 199 GLN A CA 1
ATOM 1676 C C . GLN A 1 199 ? 12.326 -3.581 -22.499 1.00 70.44 199 GLN A C 1
ATOM 1678 O O . GLN A 1 199 ? 11.139 -3.887 -22.578 1.00 70.44 199 GLN A O 1
ATOM 1683 N N . ASN A 1 200 ? 12.903 -2.634 -23.242 1.00 47.00 200 ASN A N 1
ATOM 1684 C CA . ASN A 1 200 ? 12.281 -2.105 -24.451 1.00 47.00 200 ASN A CA 1
ATOM 1685 C C . ASN A 1 200 ? 11.982 -3.303 -25.363 1.00 47.00 200 ASN A C 1
ATOM 1687 O O . ASN A 1 200 ? 12.917 -4.000 -25.772 1.00 47.00 200 ASN A O 1
ATOM 1691 N N . VAL A 1 201 ? 10.703 -3.573 -25.611 1.00 36.41 201 VAL A N 1
ATOM 1692 C CA . VAL A 1 201 ? 10.276 -4.475 -26.687 1.00 36.41 201 VAL A CA 1
ATOM 1693 C C . VAL A 1 201 ? 10.358 -3.715 -28.000 1.00 36.41 201 VAL A C 1
ATOM 1695 O O . VAL A 1 201 ? 9.918 -2.547 -28.017 1.00 36.41 201 VAL A O 1
#

Radius of gyration: 27.53 Å; Cα contacts (8 Å, |Δi|>4): 189; chains: 1; bounding box: 75×31×90 Å

Foldseek 3Di:
DPVVVVVVVVVVVVVVVVVVVVVVVVVVVVVQVVLQVLLLVLLVVLVVVVVVVVVVVVVVVVVVVVLVVCVVVVNPVDPDPVVNVVVVVVVVVVVVVVVVVVVVVVVPPDQLAPDDQQAKEKEFCCVVPVVADFFKWAQEQPPSYIYTYNPPDDDPVRMDIGGNNVSCVSPVSCSSCNSPDYQWMWGHDPSGTRIDGNDDD

Solvent-accessible surface area (backbone atoms only — not comparable to full-atom values): 11164 Å² total; per-residue (Å²): 126,68,71,61,58,55,53,53,52,51,54,51,51,53,50,53,51,50,52,51,50,53,54,50,51,51,54,52,48,57,51,46,52,52,51,29,52,51,45,44,51,48,45,53,51,43,51,49,54,52,48,53,53,56,51,50,54,54,52,53,51,51,53,52,51,54,51,52,50,44,57,73,64,67,34,89,87,48,97,48,70,68,59,54,52,52,53,52,51,53,52,52,52,51,50,51,50,52,50,50,54,48,50,54,55,57,72,64,60,73,84,74,50,91,63,59,58,76,34,69,19,41,32,28,46,50,35,76,72,69,66,43,64,69,29,31,37,38,30,37,65,85,78,72,33,41,34,49,27,48,69,66,90,88,50,80,88,42,52,41,80,44,38,42,43,57,53,35,69,78,39,62,66,59,54,59,57,53,75,62,55,78,30,26,28,40,36,56,57,96,90,42,56,46,69,42,72,57,75,84,126

Sequence (201 aa):
MTILCNKVSKKNLDARKKSNIQKTDEFTHENIEIYEMLLNNLWKNKKREYFSYKVSIYLIVIYVILNIISFILKGQLFSNKAICILYNLYWMILLILLINTYNFIIDKKEWKFLQTKSSITFTDKYVLENNEKIKLVVYSNEDESWQFLSGRQLNTEDARVVALEEIIIKYPLYEVMYILPKGYVASKAKNKWIITKEQNV

pLDDT: mean 81.85, std 13.21, range [36.41, 96.0]

Organism: NCBI:txid69710